Protein AF-A0A8T3RP70-F1 (afdb_monomer)

Radius of gyration: 22.74 Å; Cα contacts (8 Å, |Δi|>4): 412; chains: 1; bounding box: 41×78×75 Å

Structure (mmCIF, N/CA/C/O backbone):
data_AF-A0A8T3RP70-F1
#
_entry.id   AF-A0A8T3RP70-F1
#
loop_
_atom_site.group_PDB
_atom_site.id
_atom_site.type_symbol
_atom_site.label_atom_id
_atom_site.label_alt_id
_atom_site.label_comp_id
_atom_site.label_asym_id
_atom_site.label_entity_id
_atom_site.label_seq_id
_atom_site.pdbx_PDB_ins_code
_atom_site.Cartn_x
_atom_site.Cartn_y
_atom_site.Cartn_z
_atom_site.occupancy
_atom_site.B_iso_or_equiv
_atom_site.auth_seq_id
_atom_site.auth_comp_id
_atom_site.auth_asym_id
_atom_site.auth_atom_id
_atom_site.pdbx_PDB_model_num
ATOM 1 N N . MET A 1 1 ? 11.761 -59.074 53.480 1.00 42.06 1 MET A N 1
ATOM 2 C CA . MET A 1 1 ? 10.528 -58.972 52.669 1.00 42.06 1 MET A CA 1
ATOM 3 C C . MET A 1 1 ? 10.237 -57.484 52.472 1.00 42.06 1 MET A C 1
ATOM 5 O O . MET A 1 1 ? 9.726 -56.855 53.383 1.00 42.06 1 MET A O 1
ATOM 9 N N . ILE A 1 2 ? 10.702 -56.882 51.370 1.00 42.44 2 ILE A N 1
ATOM 10 C CA . ILE A 1 2 ? 10.583 -55.433 51.110 1.00 42.44 2 ILE A CA 1
ATOM 11 C C . ILE A 1 2 ? 9.620 -55.259 49.932 1.00 42.44 2 ILE A C 1
ATOM 13 O O . ILE A 1 2 ? 9.966 -55.574 48.797 1.00 42.44 2 ILE A O 1
ATOM 17 N N . GLN A 1 3 ? 8.402 -54.801 50.213 1.00 40.34 3 GLN A N 1
ATOM 18 C CA . GLN A 1 3 ? 7.429 -54.390 49.200 1.00 40.34 3 GLN A CA 1
ATOM 19 C C . GLN A 1 3 ? 7.807 -52.991 48.689 1.00 40.34 3 GLN A C 1
ATOM 21 O O . GLN A 1 3 ? 7.812 -52.027 49.452 1.00 40.34 3 GLN A O 1
ATOM 26 N N . ARG A 1 4 ? 8.144 -52.877 47.399 1.00 46.59 4 ARG A N 1
ATOM 27 C CA . ARG A 1 4 ? 8.293 -51.592 46.701 1.00 46.59 4 ARG A CA 1
ATOM 28 C C . ARG A 1 4 ? 6.916 -51.124 46.230 1.00 46.59 4 ARG A C 1
ATOM 30 O O . ARG A 1 4 ? 6.286 -51.803 45.426 1.00 46.59 4 ARG A O 1
ATOM 37 N N . GLN A 1 5 ? 6.475 -49.955 46.691 1.00 51.00 5 GLN A N 1
ATOM 38 C CA . GLN A 1 5 ? 5.333 -49.258 46.101 1.00 51.00 5 GLN A CA 1
ATOM 39 C C . GLN A 1 5 ? 5.709 -48.707 44.719 1.00 51.00 5 GLN A C 1
ATOM 41 O O . GLN A 1 5 ? 6.682 -47.968 44.579 1.00 51.00 5 GLN A O 1
ATOM 46 N N . ILE A 1 6 ? 4.922 -49.058 43.702 1.00 51.47 6 ILE A N 1
ATOM 47 C CA . ILE A 1 6 ? 4.996 -48.490 42.353 1.00 51.47 6 ILE A CA 1
ATOM 48 C C . ILE A 1 6 ? 3.953 -47.368 42.286 1.00 51.47 6 ILE A C 1
ATOM 50 O O . ILE A 1 6 ? 2.752 -47.630 42.276 1.00 51.47 6 ILE A O 1
ATOM 54 N N . GLY A 1 7 ? 4.408 -46.114 42.293 1.00 45.53 7 GLY A N 1
ATOM 55 C CA . GLY A 1 7 ? 3.553 -44.935 42.142 1.00 45.53 7 GLY A CA 1
ATOM 56 C C . GLY A 1 7 ? 3.077 -44.762 40.697 1.00 45.53 7 GLY A C 1
ATOM 57 O O . GLY A 1 7 ? 3.875 -44.765 39.762 1.00 45.53 7 GLY A O 1
ATOM 58 N N . SER A 1 8 ? 1.766 -44.599 40.514 1.00 57.50 8 SER A N 1
ATOM 59 C CA . SER A 1 8 ? 1.117 -44.374 39.221 1.00 57.50 8 SER A CA 1
ATOM 60 C C . SER A 1 8 ? 1.437 -42.979 38.659 1.00 57.50 8 SER A C 1
ATOM 62 O O . SER A 1 8 ? 0.900 -41.980 39.140 1.00 57.50 8 SER A O 1
ATOM 64 N N . SER A 1 9 ? 2.251 -42.902 37.604 1.00 54.91 9 SER A N 1
ATOM 65 C CA . SER A 1 9 ? 2.525 -41.663 36.852 1.00 54.91 9 SER A CA 1
ATOM 66 C C . SER A 1 9 ? 1.868 -41.688 35.465 1.00 54.91 9 SER A C 1
ATOM 68 O O . SER A 1 9 ? 2.523 -41.595 34.434 1.00 54.91 9 SER A O 1
ATOM 70 N N . THR A 1 10 ? 0.548 -41.869 35.419 1.00 51.66 10 THR A N 1
ATOM 71 C CA . THR A 1 10 ? -0.232 -41.840 34.162 1.00 51.66 10 THR A CA 1
ATOM 72 C C . THR A 1 10 ? -1.177 -40.643 34.060 1.00 51.66 10 THR A C 1
ATOM 74 O O . THR A 1 10 ? -1.691 -40.362 32.981 1.00 51.66 10 THR A O 1
ATOM 77 N N . ARG A 1 11 ? -1.372 -39.872 35.140 1.00 51.84 11 ARG A N 1
ATOM 78 C CA . ARG A 1 11 ? -2.279 -38.707 35.138 1.00 51.84 11 ARG A CA 1
ATOM 79 C C . ARG A 1 11 ? -1.648 -37.419 34.597 1.00 51.84 11 ARG A C 1
ATOM 81 O O . ARG A 1 11 ? -2.359 -36.593 34.037 1.00 51.84 11 ARG A O 1
A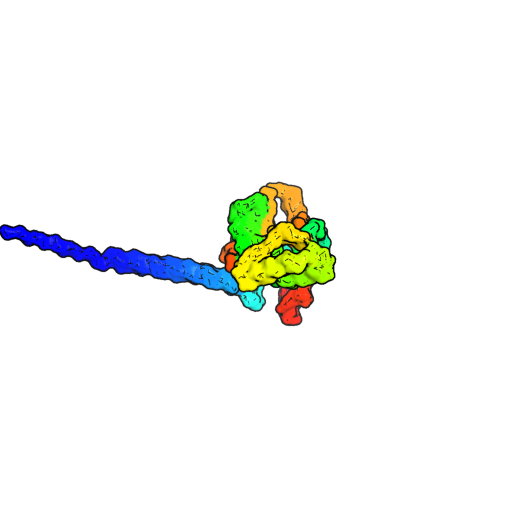TOM 88 N N . THR A 1 12 ? -0.329 -37.261 34.687 1.00 48.72 12 THR A N 1
ATOM 89 C CA . THR A 1 12 ? 0.356 -36.015 34.291 1.00 48.72 12 THR A CA 1
ATOM 90 C C . THR A 1 12 ? 0.543 -35.885 32.773 1.00 48.72 12 THR A C 1
ATOM 92 O O . THR A 1 12 ? 0.529 -34.779 32.243 1.00 48.72 12 THR A O 1
ATOM 95 N N . ILE A 1 13 ? 0.650 -37.006 32.048 1.00 50.50 13 ILE A N 1
ATOM 96 C CA . ILE A 1 13 ? 0.898 -37.011 30.593 1.00 50.50 13 ILE A CA 1
ATOM 97 C C . ILE A 1 13 ? -0.359 -36.596 29.801 1.00 50.50 13 ILE A C 1
ATOM 99 O O . ILE A 1 13 ? -0.252 -35.879 28.809 1.00 50.50 13 ILE A O 1
ATOM 103 N N . CYS A 1 14 ? -1.563 -36.961 30.263 1.00 53.47 14 CYS A N 1
ATOM 104 C CA . CYS A 1 14 ? -2.815 -36.572 29.596 1.00 53.47 14 CYS A CA 1
ATOM 105 C C . CYS A 1 14 ? -3.114 -35.066 29.700 1.00 53.47 14 CYS A C 1
ATOM 107 O O . CYS A 1 14 ? -3.625 -34.482 28.747 1.00 53.47 14 CYS A O 1
ATOM 109 N N . LEU A 1 15 ? -2.775 -34.414 30.818 1.00 52.56 15 LEU A N 1
ATOM 110 C CA . LEU A 1 15 ? -3.084 -32.994 31.022 1.00 52.56 15 LEU A CA 1
ATOM 111 C C . LEU A 1 15 ? -2.247 -32.081 30.105 1.00 52.56 15 LEU A C 1
ATOM 113 O O . LEU A 1 15 ? -2.771 -31.122 29.545 1.00 52.56 15 LEU A O 1
ATOM 117 N N . ALA A 1 16 ? -0.969 -32.415 29.890 1.00 57.34 16 ALA A N 1
ATOM 118 C CA . ALA A 1 16 ? -0.083 -31.662 28.999 1.00 57.34 16 ALA A CA 1
ATOM 119 C C . ALA A 1 16 ? -0.517 -31.738 27.521 1.00 57.34 16 ALA A C 1
ATOM 121 O O . ALA A 1 16 ? -0.445 -30.739 26.807 1.00 57.34 16 ALA A O 1
ATOM 122 N N . LEU A 1 17 ? -1.024 -32.893 27.069 1.00 55.19 17 LEU A N 1
ATOM 123 C CA . LEU A 1 17 ? -1.538 -33.072 25.704 1.00 55.19 17 LEU A CA 1
ATOM 124 C C . LEU A 1 17 ? -2.850 -32.306 25.466 1.00 55.19 17 LEU A C 1
ATOM 126 O O . LEU A 1 17 ? -3.035 -31.741 24.390 1.00 55.19 17 LEU A O 1
ATOM 130 N N . ILE A 1 18 ? -3.730 -32.229 26.470 1.00 59.56 18 ILE A N 1
ATOM 131 C CA . ILE A 1 18 ? -4.982 -31.459 26.391 1.00 59.56 18 ILE A CA 1
ATOM 132 C C . ILE A 1 18 ? -4.697 -29.950 26.346 1.00 59.56 18 ILE A C 1
ATOM 134 O O . ILE A 1 18 ? -5.292 -29.246 25.532 1.00 59.56 18 ILE A O 1
ATOM 138 N N . ILE A 1 19 ? -3.754 -29.451 27.156 1.00 59.72 19 ILE A N 1
ATOM 139 C CA . ILE A 1 19 ? -3.349 -28.033 27.135 1.00 59.72 19 ILE A CA 1
ATOM 140 C C . ILE A 1 19 ? -2.699 -27.672 25.793 1.00 59.72 19 ILE A C 1
ATOM 142 O O . ILE A 1 19 ? -3.025 -26.636 25.216 1.00 59.72 19 ILE A O 1
ATOM 146 N N . ALA A 1 20 ? -1.831 -28.536 25.257 1.00 59.66 20 ALA A N 1
ATOM 147 C CA . ALA A 1 20 ? -1.239 -28.327 23.939 1.00 59.66 20 ALA A CA 1
ATOM 148 C C . ALA A 1 20 ? -2.308 -28.308 22.832 1.00 59.66 20 ALA A C 1
ATOM 150 O O . ALA A 1 20 ? -2.290 -27.419 21.985 1.00 59.66 20 ALA A O 1
ATOM 151 N N . ALA A 1 21 ? -3.275 -29.229 22.857 1.00 59.19 21 ALA A N 1
ATOM 152 C CA . ALA A 1 21 ? -4.365 -29.264 21.882 1.00 59.19 21 ALA A CA 1
ATOM 153 C C . ALA A 1 21 ? -5.288 -28.032 21.967 1.00 59.19 21 ALA A C 1
ATOM 155 O O . ALA A 1 21 ? -5.661 -27.488 20.929 1.00 59.19 21 ALA A O 1
ATOM 156 N N . ALA A 1 22 ? -5.612 -27.552 23.173 1.00 59.25 22 ALA A N 1
ATOM 157 C CA . ALA A 1 22 ? -6.407 -26.337 23.370 1.00 59.25 22 ALA A CA 1
ATOM 158 C C . ALA A 1 22 ? -5.665 -25.076 22.889 1.00 59.25 22 ALA A C 1
ATOM 160 O O . ALA A 1 22 ? -6.230 -24.275 22.147 1.00 59.25 22 ALA A O 1
ATOM 161 N N . ALA A 1 23 ? -4.372 -24.944 23.208 1.00 59.03 23 ALA A N 1
ATOM 162 C CA . ALA A 1 23 ? -3.538 -23.849 22.707 1.00 59.03 23 ALA A CA 1
ATOM 163 C C . ALA A 1 23 ? -3.404 -23.877 21.172 1.00 59.03 23 ALA A C 1
ATOM 165 O O . ALA A 1 23 ? -3.414 -22.832 20.523 1.00 59.03 23 ALA A O 1
ATOM 166 N N . ILE A 1 24 ? -3.333 -25.070 20.571 1.00 58.72 24 ILE A N 1
ATOM 167 C CA . ILE A 1 24 ? -3.361 -25.233 19.113 1.00 58.72 24 ILE A CA 1
ATOM 168 C C . ILE A 1 24 ? -4.722 -24.788 18.555 1.00 58.72 24 ILE A C 1
ATOM 170 O O . ILE A 1 24 ? -4.745 -24.013 17.604 1.00 58.72 24 ILE A O 1
ATOM 174 N N . GLN A 1 25 ? -5.853 -25.187 19.145 1.00 52.22 25 GLN A N 1
ATOM 175 C CA . GLN A 1 25 ? -7.173 -24.735 18.681 1.00 52.22 25 GLN A CA 1
ATOM 176 C C . GLN A 1 25 ? -7.336 -23.208 18.741 1.00 52.22 25 GLN A C 1
ATOM 178 O O . GLN A 1 25 ? -7.857 -22.622 17.792 1.00 52.22 25 GLN A O 1
ATOM 183 N N . GLU A 1 26 ? -6.837 -22.547 19.788 1.00 55.44 26 GLU A N 1
ATOM 184 C CA . GLU A 1 26 ? -6.879 -21.083 19.891 1.00 55.44 26 GLU A CA 1
ATOM 185 C C . GLU A 1 26 ? -6.010 -20.391 18.833 1.00 55.44 26 GLU A C 1
ATOM 187 O O . GLU A 1 26 ? -6.467 -19.453 18.179 1.00 55.44 26 GLU A O 1
ATOM 192 N N . VAL A 1 27 ? -4.789 -20.877 18.585 1.00 58.56 27 VAL A N 1
ATOM 193 C CA . VAL A 1 27 ? -3.907 -20.327 17.537 1.00 58.56 27 VAL A CA 1
ATOM 194 C C . VAL A 1 27 ? -4.532 -20.478 16.147 1.00 58.56 27 VAL A C 1
ATOM 196 O O . VAL A 1 27 ? -4.455 -19.557 15.328 1.00 58.56 27 VAL A O 1
ATOM 199 N N . TRP A 1 28 ? -5.184 -21.611 15.874 1.00 56.06 28 TRP A N 1
ATOM 200 C CA . TRP A 1 28 ? -5.884 -21.836 14.609 1.00 56.06 28 TRP A CA 1
ATOM 201 C C . TRP A 1 28 ? -7.129 -20.961 14.488 1.00 56.06 28 TRP A C 1
ATOM 203 O O . TRP A 1 28 ? -7.352 -20.406 13.419 1.00 56.06 28 TRP A O 1
ATOM 213 N N . ALA A 1 29 ? -7.903 -20.775 15.559 1.00 54.66 29 ALA A N 1
ATOM 214 C CA . ALA A 1 29 ? -9.076 -19.901 15.561 1.00 54.66 29 ALA A CA 1
ATOM 215 C C . ALA A 1 29 ? -8.705 -18.417 15.381 1.00 54.66 29 ALA A C 1
ATOM 217 O O . ALA A 1 29 ? -9.355 -17.710 14.610 1.00 54.66 29 ALA A O 1
ATOM 218 N N . VAL A 1 30 ? -7.630 -17.952 16.027 1.00 58.56 30 VAL A N 1
ATOM 219 C CA . VAL A 1 30 ? -7.097 -16.589 15.854 1.00 58.56 30 VAL A CA 1
ATOM 220 C C . VAL A 1 30 ? -6.606 -16.379 14.419 1.00 58.56 30 VAL A C 1
ATOM 222 O O . VAL A 1 30 ? -6.968 -15.387 13.784 1.00 58.56 30 VAL A O 1
ATOM 225 N N . ASN A 1 31 ? -5.849 -17.334 13.866 1.00 54.41 31 ASN A N 1
ATOM 226 C CA . ASN A 1 31 ? -5.391 -17.253 12.479 1.00 54.41 31 ASN A CA 1
ATOM 227 C C . ASN A 1 31 ? -6.551 -17.362 11.477 1.00 54.41 31 ASN A C 1
ATOM 229 O O . ASN A 1 31 ? -6.585 -16.590 10.523 1.00 54.41 31 ASN A O 1
ATOM 233 N N . ALA A 1 32 ? -7.521 -18.254 11.703 1.00 53.97 32 ALA A N 1
ATOM 234 C CA . ALA A 1 32 ? -8.727 -18.398 10.885 1.00 53.97 32 ALA A CA 1
ATOM 235 C C . ALA A 1 32 ? -9.551 -17.102 10.867 1.00 53.97 32 ALA A C 1
ATOM 237 O O . ALA A 1 32 ? -9.943 -16.637 9.798 1.00 53.97 32 ALA A O 1
ATOM 238 N N . GLY A 1 33 ? -9.723 -16.457 12.026 1.00 56.75 33 GLY A N 1
ATOM 239 C CA . GLY A 1 33 ? -10.471 -15.206 12.156 1.00 56.75 33 GLY A CA 1
ATOM 240 C C . GLY A 1 33 ? -9.856 -14.015 11.411 1.00 56.75 33 GLY A C 1
ATOM 241 O O . GLY A 1 33 ? -10.577 -13.081 11.065 1.00 56.75 33 GLY A O 1
ATOM 242 N N . HIS A 1 34 ? -8.550 -14.032 11.114 1.00 58.66 34 HIS A N 1
ATOM 243 C CA . HIS A 1 34 ? -7.896 -12.998 10.296 1.00 58.66 34 HIS A CA 1
ATOM 244 C C . HIS A 1 34 ? -8.190 -13.141 8.790 1.00 58.66 34 HIS A C 1
ATOM 246 O O . HIS A 1 34 ? -8.070 -12.157 8.053 1.00 58.66 34 HIS A O 1
ATOM 252 N N . TYR A 1 35 ? -8.584 -14.331 8.316 1.00 62.31 35 TYR A N 1
ATOM 253 C CA . TYR A 1 35 ? -8.936 -14.553 6.906 1.00 62.31 35 TYR A CA 1
ATOM 254 C C . TYR A 1 35 ? -10.337 -14.042 6.540 1.00 62.31 35 TYR A C 1
ATOM 256 O O . TYR A 1 35 ? -10.608 -13.830 5.358 1.00 62.31 35 TYR A O 1
ATOM 264 N N . ASP A 1 36 ? -11.190 -13.768 7.529 1.00 85.19 36 ASP A N 1
ATOM 265 C CA . ASP A 1 36 ? -12.529 -13.203 7.313 1.00 85.19 36 ASP A CA 1
ATOM 266 C C . ASP A 1 36 ? -12.503 -11.711 6.954 1.00 85.19 36 ASP A C 1
ATOM 268 O O . ASP A 1 36 ? -13.495 -11.158 6.460 1.00 85.19 36 ASP A O 1
ATOM 272 N N . TYR A 1 37 ? -11.377 -11.046 7.227 1.00 93.94 37 TYR A N 1
ATOM 273 C CA . TYR A 1 37 ? -11.224 -9.616 7.033 1.00 93.94 37 TYR A CA 1
ATOM 274 C C . TYR A 1 37 ? -10.500 -9.276 5.731 1.00 93.94 37 TYR A C 1
ATOM 276 O O . TYR A 1 37 ? -9.478 -9.864 5.373 1.00 93.94 37 TYR A O 1
ATOM 284 N N . GLU A 1 38 ? -11.001 -8.255 5.041 1.00 95.69 38 GLU A N 1
ATOM 285 C CA . GLU A 1 38 ? -10.324 -7.627 3.908 1.00 95.69 38 GLU A CA 1
ATOM 286 C C . GLU A 1 38 ? -10.248 -6.113 4.096 1.00 95.69 38 GLU A C 1
ATOM 288 O O . GLU A 1 38 ? -11.079 -5.496 4.772 1.00 95.69 38 GLU A O 1
ATOM 293 N N . LEU A 1 39 ? -9.233 -5.512 3.484 1.00 97.44 39 LEU A N 1
ATOM 294 C CA . LEU A 1 39 ? -9.056 -4.070 3.454 1.00 97.44 39 LEU A CA 1
ATOM 295 C C . LEU A 1 39 ? -9.473 -3.535 2.095 1.00 97.44 39 LEU A C 1
ATOM 297 O O . LEU A 1 39 ? -9.093 -4.084 1.059 1.00 97.44 39 LEU A O 1
ATOM 301 N N . GLU A 1 40 ? -10.209 -2.433 2.097 1.00 97.56 40 GLU A N 1
ATOM 302 C CA . GLU A 1 40 ? -10.561 -1.711 0.881 1.00 97.56 40 GLU A CA 1
ATOM 303 C C . GLU A 1 40 ? -10.169 -0.245 1.023 1.00 97.56 40 GLU A C 1
ATOM 305 O O . GLU A 1 40 ? -10.692 0.478 1.867 1.00 97.56 40 GLU A O 1
ATOM 310 N N . ILE A 1 41 ? -9.213 0.181 0.210 1.00 97.94 41 ILE A N 1
ATOM 311 C CA . ILE A 1 41 ? -8.672 1.534 0.192 1.00 97.94 41 ILE A CA 1
ATOM 312 C C . ILE A 1 41 ? -9.277 2.265 -0.996 1.00 97.94 41 ILE A C 1
ATOM 314 O O . ILE A 1 41 ? -9.225 1.767 -2.121 1.00 97.94 41 ILE A O 1
ATOM 318 N N . ILE A 1 42 ? -9.817 3.455 -0.746 1.00 97.19 42 ILE A N 1
ATOM 319 C CA . ILE A 1 42 ? -10.365 4.327 -1.783 1.00 97.19 42 ILE A CA 1
ATOM 320 C C . ILE A 1 42 ? -9.579 5.631 -1.744 1.00 97.19 42 ILE A C 1
ATOM 322 O O . ILE A 1 42 ? -9.700 6.421 -0.802 1.00 97.19 42 ILE A O 1
ATOM 326 N N . LYS A 1 43 ? -8.724 5.821 -2.751 1.00 96.81 43 LYS A N 1
ATOM 327 C CA . LYS A 1 43 ? -7.726 6.895 -2.771 1.00 96.81 43 LYS A CA 1
ATOM 328 C C . LYS A 1 43 ? -8.354 8.287 -2.814 1.00 96.81 43 LYS A C 1
ATOM 330 O O . LYS A 1 43 ? -7.951 9.129 -2.012 1.00 96.81 43 LYS A O 1
ATOM 335 N N . SER A 1 44 ? -9.352 8.502 -3.676 1.00 95.56 44 SER A N 1
ATOM 336 C CA . SER A 1 44 ? -10.037 9.797 -3.835 1.00 95.56 44 SER A CA 1
ATOM 337 C C . SER A 1 44 ? -10.671 10.289 -2.536 1.00 95.56 44 SER A C 1
ATOM 339 O O . SER A 1 44 ? -10.613 11.474 -2.229 1.00 95.56 44 SER A O 1
ATOM 341 N N . GLU A 1 45 ? -11.211 9.362 -1.746 1.00 94.81 45 GLU A N 1
ATOM 342 C CA . GLU A 1 45 ? -11.890 9.661 -0.485 1.00 94.81 45 GLU A CA 1
ATOM 343 C C . GLU A 1 45 ? -10.935 9.702 0.713 1.00 94.81 45 GLU A C 1
ATOM 345 O O . GLU A 1 45 ? -11.349 10.051 1.815 1.00 94.81 45 GLU A O 1
ATOM 350 N N . ARG A 1 46 ? -9.657 9.333 0.534 1.00 96.56 46 ARG A N 1
ATOM 351 C CA . ARG A 1 46 ? -8.678 9.229 1.629 1.00 96.56 46 ARG A CA 1
ATOM 352 C C . ARG A 1 46 ? -9.152 8.323 2.768 1.00 96.56 46 ARG A C 1
ATOM 354 O O . ARG A 1 46 ? -8.922 8.614 3.945 1.00 96.56 46 ARG A O 1
ATOM 361 N N . ILE A 1 47 ? -9.774 7.194 2.421 1.00 96.94 47 ILE A N 1
ATOM 362 C CA . ILE A 1 47 ? -10.264 6.211 3.396 1.00 96.94 47 ILE A CA 1
ATOM 363 C C . ILE A 1 47 ? -9.712 4.806 3.169 1.00 96.94 47 ILE A C 1
ATOM 365 O O . ILE A 1 47 ? -9.487 4.360 2.042 1.00 96.94 47 ILE A O 1
ATOM 369 N N . LEU A 1 48 ? -9.556 4.092 4.280 1.00 98.19 48 LEU A N 1
ATOM 370 C CA . LEU A 1 48 ? -9.334 2.657 4.358 1.00 98.19 48 LEU A CA 1
ATOM 371 C C . LEU A 1 48 ? -10.495 2.037 5.141 1.00 98.19 48 LEU A C 1
ATOM 373 O O . LEU A 1 48 ? -10.771 2.412 6.280 1.00 98.19 48 LEU A O 1
ATOM 377 N N . LEU A 1 49 ? -11.171 1.075 4.528 1.00 97.44 49 LEU A N 1
ATOM 378 C CA . LEU A 1 49 ? -12.261 0.312 5.117 1.00 97.44 49 LEU A CA 1
ATOM 379 C C . LEU A 1 49 ? -11.729 -1.040 5.588 1.00 97.44 49 LEU A C 1
ATOM 381 O O . LEU A 1 49 ? -11.125 -1.772 4.804 1.00 97.44 49 LEU A O 1
ATOM 385 N N . LEU A 1 50 ? -11.997 -1.388 6.844 1.00 96.62 50 LEU A N 1
ATOM 386 C CA . LEU A 1 50 ? -11.881 -2.758 7.335 1.00 96.62 50 LEU A CA 1
ATOM 387 C C . LEU A 1 50 ? -13.237 -3.435 7.158 1.00 96.62 50 LEU A C 1
ATOM 389 O O . LEU A 1 50 ? -14.239 -2.972 7.713 1.00 96.62 50 LEU A O 1
ATOM 393 N N . LYS A 1 51 ? -13.270 -4.523 6.394 1.00 94.19 51 LYS A N 1
ATOM 394 C CA . LYS A 1 51 ? -14.503 -5.232 6.051 1.00 94.19 51 LYS A CA 1
ATOM 395 C C . LYS A 1 51 ? -14.456 -6.676 6.505 1.00 94.19 51 LYS A C 1
ATOM 397 O O . LYS A 1 51 ? -13.395 -7.287 6.475 1.00 94.19 51 LYS A O 1
ATOM 402 N N . ARG A 1 52 ? -15.628 -7.219 6.829 1.00 91.38 52 ARG A N 1
ATOM 403 C CA . ARG A 1 52 ? -15.880 -8.653 6.986 1.00 91.38 52 ARG A CA 1
ATOM 404 C C . ARG A 1 52 ? -16.990 -9.038 6.009 1.00 91.38 52 ARG A C 1
ATOM 406 O O . ARG A 1 52 ? -18.159 -8.710 6.226 1.00 91.38 52 ARG A O 1
ATOM 413 N N . GLY A 1 53 ? -16.620 -9.638 4.879 1.00 87.50 53 GLY A N 1
ATOM 414 C CA . GLY A 1 53 ? -17.533 -9.815 3.745 1.00 87.50 53 GLY A CA 1
ATOM 415 C C . GLY A 1 53 ? -18.137 -8.480 3.276 1.00 87.50 53 GLY A C 1
ATOM 416 O O . GLY A 1 53 ? -17.417 -7.542 2.929 1.00 87.50 53 GLY A O 1
ATOM 417 N N . ALA A 1 54 ? -19.470 -8.375 3.280 1.00 85.12 54 ALA A N 1
ATOM 418 C CA . ALA A 1 54 ? -20.182 -7.148 2.902 1.00 85.12 54 ALA A CA 1
ATOM 419 C C . ALA A 1 54 ? -20.242 -6.086 4.019 1.00 85.12 54 ALA A C 1
ATOM 421 O O . ALA A 1 54 ? -20.543 -4.923 3.741 1.00 85.12 54 ALA A O 1
ATOM 422 N N . LYS A 1 55 ? -19.963 -6.457 5.275 1.00 88.56 55 LYS A N 1
ATOM 423 C CA . LYS A 1 55 ? -20.063 -5.551 6.423 1.00 88.56 55 LYS A CA 1
ATOM 424 C C . LYS A 1 55 ? -18.813 -4.680 6.535 1.00 88.56 55 LYS A C 1
ATOM 426 O O . LYS A 1 55 ? -17.692 -5.183 6.470 1.00 88.56 55 LYS A O 1
ATOM 431 N N . ILE A 1 56 ? -19.009 -3.380 6.749 1.00 93.50 56 ILE A N 1
ATOM 432 C CA . ILE A 1 56 ? -17.939 -2.441 7.108 1.00 93.50 56 ILE A CA 1
ATOM 433 C C . ILE A 1 56 ? -17.841 -2.413 8.630 1.00 93.50 56 ILE A C 1
ATOM 435 O O . ILE A 1 56 ? -18.799 -2.050 9.306 1.00 93.50 56 ILE A O 1
ATOM 439 N N . GLU A 1 57 ? -16.690 -2.809 9.157 1.00 93.94 57 GLU A N 1
ATOM 440 C CA . GLU A 1 57 ? -16.449 -2.898 10.600 1.00 93.94 57 GLU A CA 1
ATOM 441 C C . GLU A 1 57 ? -15.807 -1.620 11.132 1.00 93.94 57 GLU A C 1
ATOM 443 O O . GLU A 1 57 ? -16.144 -1.154 12.221 1.00 93.94 57 GLU A O 1
ATOM 448 N N . LYS A 1 58 ? -14.878 -1.036 10.363 1.00 95.25 58 LYS A N 1
ATOM 449 C CA . LYS A 1 58 ? -14.216 0.229 10.702 1.00 95.25 58 LYS A CA 1
ATOM 450 C C . LYS A 1 58 ? -13.891 1.035 9.452 1.00 95.25 58 LYS A C 1
ATOM 452 O O . LYS A 1 58 ? -13.635 0.473 8.386 1.00 95.25 58 LYS A O 1
ATOM 457 N N . VAL A 1 59 ? -13.856 2.351 9.625 1.00 96.38 59 VAL A N 1
ATOM 458 C CA . VAL A 1 59 ? -13.398 3.315 8.624 1.00 96.38 59 VAL A CA 1
ATOM 459 C C . VAL A 1 59 ? -12.237 4.089 9.219 1.00 96.38 59 VAL A C 1
ATOM 461 O O . VAL A 1 59 ? -12.333 4.603 10.332 1.00 96.38 59 VAL A O 1
ATOM 464 N N . PHE A 1 60 ? -11.139 4.156 8.480 1.00 96.75 60 PHE A N 1
ATOM 465 C CA . PHE A 1 60 ? -9.952 4.903 8.859 1.00 96.75 60 PHE A CA 1
ATOM 466 C C . PHE A 1 60 ? -9.676 5.960 7.810 1.00 96.75 60 PHE A C 1
ATOM 468 O O . PHE A 1 60 ? -9.662 5.671 6.613 1.00 96.75 60 PHE A O 1
ATOM 475 N N . ARG A 1 61 ? -9.409 7.179 8.265 1.00 96.62 61 ARG A N 1
ATOM 476 C CA . ARG A 1 61 ? -8.836 8.207 7.407 1.00 96.62 61 ARG A CA 1
ATOM 477 C C . ARG A 1 61 ? -7.381 7.856 7.117 1.00 96.62 61 ARG A C 1
ATOM 479 O O . ARG A 1 61 ? -6.687 7.367 8.003 1.00 96.62 61 ARG A O 1
ATOM 486 N N . MET A 1 62 ? -6.931 8.085 5.891 1.00 97.56 62 MET A N 1
ATOM 487 C CA . MET A 1 62 ? -5.586 7.718 5.462 1.00 97.56 62 MET A CA 1
ATOM 488 C C . MET A 1 62 ? -4.934 8.804 4.604 1.00 97.56 62 MET A C 1
ATOM 490 O O . MET A 1 62 ? -5.592 9.705 4.077 1.00 97.56 62 MET A O 1
ATOM 494 N N . ALA A 1 63 ? -3.615 8.715 4.474 1.00 98.12 63 ALA A N 1
ATOM 495 C CA . ALA A 1 63 ? -2.851 9.457 3.481 1.00 98.12 63 ALA A CA 1
ATOM 496 C C . ALA A 1 63 ? -2.214 8.471 2.497 1.00 98.12 63 ALA A C 1
ATOM 498 O O . ALA A 1 63 ? -1.603 7.484 2.911 1.00 98.12 63 ALA A O 1
ATOM 499 N N . SER A 1 64 ? -2.342 8.739 1.201 1.00 98.19 64 SER A N 1
ATOM 500 C CA . SER A 1 64 ? -1.723 7.937 0.143 1.00 98.19 64 SER A CA 1
ATOM 501 C C . SER A 1 64 ? -0.438 8.587 -0.379 1.00 98.19 64 SER A C 1
ATOM 503 O O . SER A 1 64 ? 0.042 9.594 0.154 1.00 98.19 64 SER A O 1
ATOM 505 N N . GLY A 1 65 ? 0.109 8.010 -1.448 1.00 98.00 65 GLY A N 1
ATOM 506 C CA . GLY A 1 65 ? 1.211 8.579 -2.207 1.00 98.00 65 GLY A CA 1
ATOM 507 C C . GLY A 1 65 ? 0.910 9.989 -2.712 1.00 98.00 65 GLY A C 1
ATOM 508 O O . GLY A 1 65 ? -0.212 10.269 -3.142 1.00 98.00 65 GLY A O 1
ATOM 509 N N . ARG A 1 66 ? 1.916 10.869 -2.667 1.00 97.75 66 ARG A N 1
ATOM 510 C CA . ARG A 1 66 ? 1.800 12.267 -3.121 1.00 97.75 66 ARG A CA 1
ATOM 511 C C . ARG A 1 66 ? 1.770 12.443 -4.642 1.00 97.75 66 ARG A C 1
ATOM 513 O O . ARG A 1 66 ? 1.540 13.548 -5.112 1.00 97.75 66 ARG A O 1
ATOM 520 N N . GLY A 1 67 ? 2.004 11.378 -5.411 1.00 96.88 67 GLY A N 1
ATOM 521 C CA . GLY A 1 67 ? 2.037 11.385 -6.882 1.00 96.88 67 GLY A CA 1
ATOM 522 C C . GLY A 1 67 ? 0.681 11.606 -7.568 1.00 96.88 67 GLY A C 1
ATOM 523 O O . GLY A 1 67 ? 0.570 11.438 -8.783 1.00 96.88 67 GLY A O 1
ATOM 524 N N . GLY A 1 68 ? -0.350 11.955 -6.794 1.00 94.56 68 GLY A N 1
ATOM 525 C CA . GLY A 1 68 ? -1.696 12.243 -7.271 1.00 94.56 68 GLY A CA 1
ATOM 526 C C . GLY A 1 68 ? -2.527 11.002 -7.621 1.00 94.56 68 GLY A C 1
ATOM 527 O O . GLY A 1 68 ? -2.155 9.871 -7.282 1.00 94.56 68 GLY A O 1
ATOM 528 N N . PRO A 1 69 ? -3.683 11.219 -8.274 1.00 94.81 69 PRO A N 1
ATOM 529 C CA . PRO A 1 69 ? -4.555 10.154 -8.755 1.00 94.81 69 PRO A CA 1
ATOM 530 C C . PRO A 1 69 ? -3.879 9.234 -9.779 1.00 94.81 69 PRO A C 1
ATOM 532 O O . PRO A 1 69 ? -2.955 9.633 -10.492 1.00 94.81 69 PRO A O 1
ATOM 535 N N . GLY A 1 70 ? -4.401 8.015 -9.901 1.00 93.50 70 GLY A N 1
ATOM 536 C CA . GLY A 1 70 ? -3.991 7.047 -10.916 1.00 93.50 70 GLY A CA 1
ATOM 537 C C . GLY A 1 70 ? -3.038 5.973 -10.401 1.00 93.50 70 GLY A C 1
ATOM 538 O O . GLY A 1 70 ? -2.548 6.019 -9.271 1.00 93.50 70 GLY A O 1
ATOM 539 N N . ASP A 1 71 ? -2.811 4.965 -11.237 1.00 95.38 71 ASP A N 1
ATOM 540 C CA . ASP A 1 71 ? -2.015 3.798 -10.872 1.00 95.38 71 ASP A CA 1
ATOM 541 C C . ASP A 1 71 ? -0.522 4.127 -10.752 1.00 95.38 71 ASP A C 1
ATOM 543 O O . ASP A 1 71 ? -0.017 5.084 -11.356 1.00 95.38 71 ASP A O 1
ATOM 547 N N . LYS A 1 72 ? 0.173 3.314 -9.959 1.00 97.12 72 LYS A N 1
ATOM 548 C CA . LYS A 1 72 ? 1.625 3.318 -9.869 1.00 97.12 72 LYS A CA 1
ATOM 549 C C . LYS A 1 72 ? 2.199 2.614 -11.098 1.00 97.12 72 LYS A C 1
ATOM 551 O O . LYS A 1 72 ? 1.775 1.516 -11.442 1.00 97.12 72 LYS A O 1
ATOM 556 N N . HIS A 1 73 ? 3.187 3.231 -11.731 1.00 94.12 73 HIS A N 1
ATOM 557 C CA . HIS A 1 73 ? 3.839 2.716 -12.931 1.00 94.12 73 HIS A CA 1
ATOM 558 C C . HIS A 1 73 ? 5.328 2.445 -12.711 1.00 94.12 73 HIS A C 1
ATOM 560 O O . HIS A 1 73 ? 5.841 1.466 -13.243 1.00 94.12 73 HIS A O 1
ATOM 566 N N . TYR A 1 74 ? 6.025 3.257 -11.909 1.00 96.44 74 TYR A N 1
ATOM 567 C CA . TYR A 1 74 ? 7.465 3.088 -11.694 1.00 96.44 74 TYR A CA 1
ATOM 568 C C . TYR A 1 74 ? 7.947 3.615 -10.338 1.00 96.44 74 TYR A C 1
ATOM 570 O O . TYR A 1 74 ? 7.268 4.331 -9.596 1.00 96.44 74 TYR A O 1
ATOM 578 N N . ARG A 1 75 ? 9.162 3.230 -9.953 1.00 96.81 75 ARG A N 1
ATOM 579 C CA . ARG A 1 75 ? 9.848 3.737 -8.764 1.00 96.81 75 ARG A CA 1
ATOM 580 C C . ARG A 1 75 ? 10.025 5.253 -8.877 1.00 96.81 75 ARG A C 1
ATOM 582 O O . ARG A 1 75 ? 10.633 5.729 -9.819 1.00 96.81 75 ARG A O 1
ATOM 589 N N . GLY A 1 76 ? 9.558 5.993 -7.873 1.00 96.69 76 GLY A N 1
ATOM 590 C CA . GLY A 1 76 ? 9.711 7.451 -7.831 1.00 96.69 76 GLY A CA 1
ATOM 591 C C . GLY A 1 76 ? 8.558 8.248 -8.443 1.00 96.69 76 GLY A C 1
ATOM 592 O O . GLY A 1 76 ? 8.567 9.461 -8.329 1.00 96.69 76 GLY A O 1
ATOM 593 N N . ASP A 1 77 ? 7.522 7.614 -9.001 1.00 97.38 77 ASP A N 1
ATOM 594 C CA . ASP A 1 77 ? 6.289 8.334 -9.379 1.00 97.38 77 ASP A CA 1
ATOM 595 C C . ASP A 1 77 ? 5.444 8.787 -8.171 1.00 97.38 77 ASP A C 1
ATOM 597 O O . ASP A 1 77 ? 4.456 9.501 -8.318 1.00 97.38 77 ASP A O 1
ATOM 601 N N . HIS A 1 78 ? 5.822 8.347 -6.968 1.00 98.00 78 HIS A N 1
ATOM 602 C CA . HIS A 1 78 ? 5.171 8.632 -5.692 1.00 98.00 78 HIS A CA 1
ATOM 603 C C . HIS A 1 78 ? 3.683 8.259 -5.626 1.00 98.00 78 HIS A C 1
ATOM 605 O O . HIS A 1 78 ? 2.966 8.748 -4.749 1.00 98.00 78 HIS A O 1
ATOM 611 N N . ARG A 1 79 ? 3.196 7.401 -6.528 1.00 98.31 79 ARG A N 1
ATOM 612 C CA . ARG A 1 79 ? 1.800 6.954 -6.554 1.00 98.31 79 ARG A CA 1
ATOM 613 C C . ARG A 1 79 ? 1.599 5.703 -5.716 1.00 98.31 79 ARG A C 1
ATOM 615 O O . ARG A 1 79 ? 2.474 4.847 -5.610 1.00 98.31 79 ARG A O 1
ATOM 622 N N . THR A 1 80 ? 0.410 5.593 -5.133 1.00 98.56 80 THR A N 1
ATOM 623 C CA . THR A 1 80 ? -0.072 4.351 -4.519 1.00 98.56 80 THR A CA 1
ATOM 624 C C . THR A 1 80 ? -0.732 3.487 -5.595 1.00 98.56 80 THR A C 1
ATOM 626 O O . THR A 1 80 ? -1.624 4.001 -6.282 1.00 98.56 80 THR A O 1
ATOM 629 N N . PRO A 1 81 ? -0.320 2.214 -5.757 1.00 98.44 81 PRO A N 1
ATOM 630 C CA . PRO A 1 81 ? -0.845 1.344 -6.806 1.00 98.44 81 PRO A CA 1
ATOM 631 C C . PRO A 1 81 ? -2.342 1.070 -6.653 1.00 98.44 81 PRO A C 1
ATOM 633 O O . PRO A 1 81 ? -2.872 1.093 -5.543 1.00 98.44 81 PRO A O 1
ATOM 636 N N . VAL A 1 82 ? -3.011 0.762 -7.761 1.00 98.00 82 VAL A N 1
ATOM 637 C CA . VAL A 1 82 ? -4.431 0.398 -7.835 1.00 98.00 82 VAL A CA 1
ATOM 638 C C . VAL A 1 82 ? -4.542 -1.058 -8.270 1.00 98.00 82 VAL A C 1
ATOM 640 O O . VAL A 1 82 ? -4.152 -1.441 -9.371 1.00 98.00 82 VAL A O 1
ATOM 643 N N . GLY A 1 83 ? -5.135 -1.901 -7.434 1.00 96.81 83 GLY A N 1
ATOM 644 C CA . GLY A 1 83 ? -5.194 -3.330 -7.708 1.00 96.81 83 GLY A CA 1
ATOM 645 C C . GLY A 1 83 ? -5.595 -4.154 -6.498 1.00 96.81 83 GLY A C 1
ATOM 646 O O . GLY A 1 83 ? -6.110 -3.646 -5.505 1.00 96.81 83 GLY A O 1
ATOM 647 N N . THR A 1 84 ? -5.386 -5.463 -6.598 1.00 97.25 84 THR A N 1
ATOM 648 C CA . THR A 1 84 ? -5.581 -6.391 -5.481 1.00 97.25 84 THR A CA 1
ATOM 649 C C . THR A 1 84 ? -4.228 -6.921 -5.036 1.00 97.25 84 THR A C 1
ATOM 651 O O . THR A 1 84 ? -3.446 -7.417 -5.847 1.00 97.25 84 THR A O 1
ATOM 654 N N . TYR A 1 85 ? -3.981 -6.814 -3.739 1.00 98.06 85 TYR A N 1
ATOM 655 C CA . TYR A 1 85 ? -2.744 -7.181 -3.072 1.00 98.06 85 TYR A CA 1
ATOM 656 C C . TYR A 1 85 ? -3.044 -8.002 -1.819 1.00 98.06 85 TYR A C 1
ATOM 658 O O . TYR A 1 85 ? -4.202 -8.210 -1.441 1.00 98.06 85 TYR A O 1
ATOM 666 N N . ARG A 1 86 ? -1.986 -8.467 -1.162 1.00 97.56 86 ARG A N 1
ATOM 667 C CA . ARG A 1 86 ? -2.034 -9.156 0.127 1.00 97.56 86 ARG A CA 1
ATOM 668 C C . ARG A 1 86 ? -0.907 -8.685 1.024 1.00 97.56 86 ARG A C 1
ATOM 670 O O . ARG A 1 86 ? 0.169 -8.344 0.533 1.00 97.56 86 ARG A O 1
ATOM 677 N N . VAL A 1 87 ? -1.144 -8.721 2.329 1.00 97.75 87 VAL A N 1
ATOM 678 C CA . VAL A 1 87 ? -0.092 -8.506 3.326 1.00 97.75 87 VAL A CA 1
ATOM 679 C C . VAL A 1 87 ? 0.865 -9.700 3.314 1.00 97.75 87 VAL A C 1
ATOM 681 O O . VAL A 1 87 ? 0.443 -10.831 3.534 1.00 97.75 87 VAL A O 1
ATOM 684 N N . VAL A 1 88 ? 2.152 -9.460 3.068 1.00 97.00 88 VAL A N 1
ATOM 685 C CA . VAL A 1 88 ? 3.197 -10.507 2.989 1.00 97.00 88 VAL A CA 1
ATOM 686 C C . VAL A 1 88 ? 4.271 -10.383 4.058 1.00 97.00 88 VAL A C 1
ATOM 688 O O . VAL A 1 88 ? 5.067 -11.297 4.253 1.00 97.00 88 VAL A O 1
ATOM 691 N N . LYS A 1 89 ? 4.326 -9.252 4.764 1.00 96.88 89 LYS A N 1
ATOM 692 C CA . LYS A 1 89 ? 5.249 -9.065 5.884 1.00 96.88 89 LYS A CA 1
ATOM 693 C C . LYS A 1 89 ? 4.664 -8.093 6.888 1.00 96.88 89 LYS A C 1
ATOM 695 O O . LYS A 1 89 ? 4.118 -7.064 6.502 1.00 96.88 89 LYS A O 1
ATOM 700 N N . ILE A 1 90 ? 4.835 -8.390 8.169 1.00 97.31 90 ILE A N 1
ATOM 701 C CA . ILE A 1 90 ? 4.424 -7.520 9.270 1.00 97.31 90 ILE A CA 1
ATOM 702 C C . ILE A 1 90 ? 5.678 -7.147 10.051 1.00 97.31 90 ILE A C 1
ATOM 704 O O . ILE A 1 90 ? 6.410 -8.018 10.517 1.00 97.31 90 ILE A O 1
ATOM 708 N N . LYS A 1 91 ? 5.941 -5.848 10.179 1.00 97.62 91 LYS A N 1
ATOM 709 C CA . LYS A 1 91 ? 7.033 -5.300 10.987 1.00 97.62 91 LYS A CA 1
ATOM 710 C C . LYS A 1 91 ? 6.420 -4.481 12.122 1.00 97.62 91 LYS A C 1
ATOM 712 O O . LYS A 1 91 ? 6.057 -3.329 11.884 1.00 97.62 91 LYS A O 1
ATOM 717 N N . PRO A 1 92 ? 6.259 -5.067 13.321 1.00 94.88 92 PRO A N 1
ATOM 718 C CA . PRO A 1 92 ? 5.571 -4.412 14.429 1.00 94.88 92 PRO A CA 1
ATOM 719 C C . PRO A 1 92 ? 6.311 -3.204 14.992 1.00 94.88 92 PRO A C 1
ATOM 721 O O . PRO A 1 92 ? 5.666 -2.265 15.430 1.00 94.88 92 PRO A O 1
ATOM 724 N N . ASN A 1 93 ? 7.644 -3.247 14.951 1.00 93.62 93 ASN A N 1
ATOM 725 C CA . ASN A 1 93 ? 8.531 -2.227 15.488 1.00 93.62 93 ASN A CA 1
ATOM 726 C C . ASN A 1 93 ? 9.377 -1.688 14.337 1.00 93.62 93 ASN A C 1
ATOM 728 O O . ASN A 1 93 ? 10.392 -2.271 13.953 1.00 93.62 93 ASN A O 1
ATOM 732 N N . SER A 1 94 ? 8.913 -0.611 13.723 1.00 94.88 94 SER A N 1
ATOM 733 C CA . SER A 1 94 ? 9.586 0.053 12.612 1.00 94.88 94 SER A CA 1
ATOM 734 C C . SER A 1 94 ? 9.687 1.551 12.876 1.00 94.88 94 SER A C 1
ATOM 736 O O . SER A 1 94 ? 8.988 2.095 13.728 1.00 94.88 94 SER A O 1
ATOM 738 N N . ARG A 1 95 ? 10.482 2.265 12.071 1.00 95.31 95 ARG A N 1
ATOM 739 C CA . ARG A 1 95 ? 10.514 3.739 12.111 1.00 95.31 95 ARG A CA 1
ATOM 740 C C . ARG A 1 95 ? 9.149 4.400 11.844 1.00 95.31 95 ARG A C 1
ATOM 742 O O . ARG A 1 95 ? 8.992 5.590 12.090 1.00 95.31 95 ARG A O 1
ATOM 749 N N . PHE A 1 96 ? 8.187 3.636 11.320 1.00 95.50 96 PHE A N 1
ATOM 750 C CA . PHE A 1 96 ? 6.819 4.054 11.016 1.00 95.50 96 PHE A CA 1
ATOM 751 C C . PHE A 1 96 ? 5.801 3.504 12.024 1.00 95.50 96 PHE A C 1
ATOM 753 O O . PHE A 1 96 ? 4.636 3.331 11.675 1.00 95.50 96 PHE A O 1
ATOM 760 N N . HIS A 1 97 ? 6.235 3.186 13.250 1.00 97.12 97 HIS A N 1
ATOM 761 C CA . HIS A 1 97 ? 5.451 2.431 14.232 1.00 97.12 97 HIS A CA 1
ATOM 762 C C . HIS A 1 97 ? 5.267 0.986 13.754 1.00 97.12 97 HIS A C 1
ATOM 764 O O . HIS A 1 97 ? 6.194 0.190 13.877 1.00 97.12 97 HIS A O 1
ATOM 770 N N . THR A 1 98 ? 4.189 0.675 13.036 1.00 97.62 98 THR A N 1
ATOM 771 C CA . THR A 1 98 ? 4.009 -0.601 12.321 1.00 97.62 98 THR A CA 1
ATOM 772 C C . THR A 1 98 ? 4.220 -0.417 10.817 1.00 97.62 98 THR A C 1
ATOM 774 O O . THR A 1 98 ? 3.794 0.589 10.259 1.00 97.62 98 THR A O 1
ATOM 777 N N . PHE A 1 99 ? 4.769 -1.428 10.133 1.00 98.50 99 PHE A N 1
ATOM 778 C CA . PHE A 1 99 ? 4.722 -1.536 8.670 1.00 98.50 99 PHE A CA 1
ATOM 779 C C . PHE A 1 99 ? 4.160 -2.893 8.206 1.00 98.50 99 PHE A C 1
ATOM 781 O O . PHE A 1 99 ? 4.736 -3.945 8.494 1.00 98.50 99 PHE A O 1
ATOM 788 N N . LEU A 1 100 ? 3.050 -2.864 7.465 1.00 98.38 100 LEU A N 1
ATOM 789 C CA . LEU A 1 100 ? 2.404 -4.010 6.816 1.00 98.38 100 LEU A CA 1
ATOM 790 C C . LEU A 1 100 ? 2.752 -3.991 5.322 1.00 98.38 100 LEU A C 1
ATOM 792 O O . LEU A 1 100 ? 2.194 -3.202 4.563 1.00 98.38 100 LEU A O 1
ATOM 796 N N . GLN A 1 101 ? 3.693 -4.826 4.890 1.00 98.50 101 GLN A N 1
ATOM 797 C CA . GLN A 1 101 ? 4.147 -4.871 3.499 1.00 98.50 101 GLN A CA 1
ATOM 798 C C . GLN A 1 101 ? 3.134 -5.594 2.612 1.00 98.50 101 GLN A C 1
ATOM 800 O O . GLN A 1 101 ? 2.682 -6.684 2.966 1.00 98.50 101 GLN A O 1
ATOM 805 N N . LEU A 1 102 ? 2.852 -5.033 1.437 1.00 98.50 102 LEU A N 1
ATOM 806 C CA . LEU A 1 102 ? 2.041 -5.659 0.395 1.00 98.50 102 LEU A CA 1
ATOM 807 C C . LEU A 1 102 ? 2.910 -6.423 -0.615 1.00 98.50 102 LEU A C 1
ATOM 809 O O . LEU A 1 102 ? 4.076 -6.087 -0.823 1.00 98.50 102 LEU A O 1
ATOM 813 N N . ASN A 1 103 ? 2.326 -7.409 -1.300 1.00 97.88 103 ASN A N 1
ATOM 814 C CA . ASN A 1 103 ? 2.940 -8.131 -2.428 1.00 97.88 103 ASN A CA 1
ATOM 815 C C . ASN A 1 103 ? 2.976 -7.316 -3.738 1.00 97.88 103 ASN A C 1
ATOM 817 O O . ASN A 1 103 ? 2.757 -7.866 -4.815 1.00 97.88 103 ASN A O 1
ATOM 821 N N . TYR A 1 104 ? 3.207 -6.008 -3.660 1.00 98.38 104 TYR A N 1
ATOM 822 C CA . TYR A 1 104 ? 3.474 -5.191 -4.841 1.00 98.38 104 TYR A CA 1
ATOM 823 C C . TYR A 1 104 ? 4.935 -5.392 -5.292 1.00 98.38 104 TYR A C 1
ATOM 825 O O . TYR A 1 104 ? 5.823 -5.381 -4.428 1.00 98.38 104 TYR A O 1
ATOM 833 N N . PRO A 1 105 ? 5.225 -5.493 -6.602 1.00 98.44 105 PRO A N 1
ATOM 834 C CA . PRO A 1 105 ? 4.276 -5.522 -7.725 1.00 98.44 105 PRO A CA 1
ATOM 835 C C . PRO A 1 105 ? 3.574 -6.884 -7.904 1.00 98.44 105 PRO A C 1
ATOM 837 O O . PRO A 1 105 ? 4.151 -7.934 -7.622 1.00 98.44 105 PRO A O 1
ATOM 840 N N . ASN A 1 106 ? 2.333 -6.877 -8.400 1.00 97.44 106 ASN A N 1
ATOM 841 C CA . ASN A 1 106 ? 1.594 -8.082 -8.802 1.00 97.44 106 ASN A CA 1
ATOM 842 C C . ASN A 1 106 ? 1.672 -8.331 -10.328 1.00 97.44 106 ASN A C 1
ATOM 844 O O . ASN A 1 106 ? 2.347 -7.606 -11.055 1.00 97.44 106 ASN A O 1
ATOM 848 N N . VAL A 1 107 ? 0.971 -9.358 -10.828 1.00 97.81 107 VAL A N 1
ATOM 849 C CA . VAL A 1 107 ? 0.975 -9.726 -12.261 1.00 97.81 107 VAL A CA 1
ATOM 850 C C . VAL A 1 107 ? 0.450 -8.601 -13.164 1.00 97.81 107 VAL A C 1
ATOM 852 O O . VAL A 1 107 ? 0.996 -8.379 -14.242 1.00 97.81 107 VAL A O 1
ATOM 855 N N . LYS A 1 108 ? -0.578 -7.860 -12.728 1.00 97.69 108 LYS A N 1
ATOM 856 C CA . LYS A 1 108 ? -1.106 -6.700 -13.465 1.00 97.69 108 LYS A CA 1
ATOM 857 C C . LYS A 1 108 ? -0.027 -5.619 -13.578 1.00 97.69 108 LYS A C 1
ATOM 859 O O . LYS A 1 108 ? 0.213 -5.115 -14.671 1.00 97.69 108 LYS A O 1
ATOM 864 N N . ASP A 1 109 ? 0.637 -5.303 -12.468 1.00 98.50 109 ASP A N 1
ATOM 865 C CA . ASP A 1 109 ? 1.705 -4.296 -12.426 1.00 98.50 109 ASP A CA 1
ATOM 866 C C . ASP A 1 109 ? 2.869 -4.695 -13.348 1.00 98.50 109 ASP A C 1
ATOM 868 O O . ASP A 1 109 ? 3.350 -3.882 -14.136 1.00 98.50 109 ASP A O 1
ATOM 872 N N . ALA A 1 110 ? 3.270 -5.972 -13.309 1.00 98.31 110 ALA A N 1
ATOM 873 C CA . ALA A 1 110 ? 4.301 -6.524 -14.183 1.00 98.31 110 ALA A CA 1
ATOM 874 C C . ALA A 1 110 ? 3.916 -6.426 -15.664 1.00 98.31 110 ALA A C 1
ATOM 876 O O . ALA A 1 110 ? 4.732 -5.999 -16.476 1.00 98.31 110 ALA A O 1
ATOM 877 N N . PHE A 1 111 ? 2.672 -6.758 -16.019 1.00 98.31 111 PHE A N 1
ATOM 878 C CA . PHE A 1 111 ? 2.188 -6.670 -17.398 1.00 98.31 111 PHE A CA 1
ATOM 879 C C . PHE A 1 111 ? 2.279 -5.243 -17.950 1.00 98.31 111 PHE A C 1
ATOM 881 O O . PHE A 1 111 ? 2.812 -5.036 -19.042 1.00 98.31 111 PHE A O 1
ATOM 888 N N . TYR A 1 112 ? 1.811 -4.246 -17.193 1.00 97.81 112 TYR A N 1
ATOM 889 C CA . TYR A 1 112 ? 1.941 -2.846 -17.606 1.00 97.81 112 TYR A CA 1
ATOM 890 C C . TYR A 1 112 ? 3.401 -2.385 -17.629 1.00 97.81 112 TYR A C 1
ATOM 892 O O . TYR A 1 112 ? 3.783 -1.632 -18.524 1.00 97.81 112 TYR A O 1
ATOM 900 N N . GLY A 1 113 ? 4.221 -2.876 -16.700 1.00 98.12 113 GLY A N 1
ATOM 901 C CA . GLY A 1 113 ? 5.663 -2.662 -16.688 1.00 98.12 113 GLY A CA 1
ATOM 902 C C . GLY A 1 113 ? 6.356 -3.144 -17.956 1.00 98.12 113 GLY A C 1
ATOM 903 O O . GLY A 1 113 ? 7.101 -2.385 -18.576 1.00 98.12 113 GLY A O 1
ATOM 904 N N . LEU A 1 114 ? 6.089 -4.387 -18.352 1.00 98.31 114 LEU A N 1
ATOM 905 C CA . LEU A 1 114 ? 6.672 -5.009 -19.536 1.00 98.31 114 LEU A CA 1
ATOM 906 C C . LEU A 1 114 ? 6.186 -4.311 -20.810 1.00 98.31 114 LEU A C 1
ATOM 908 O O . LEU A 1 114 ? 6.993 -3.894 -21.639 1.00 98.31 114 LEU A O 1
ATOM 912 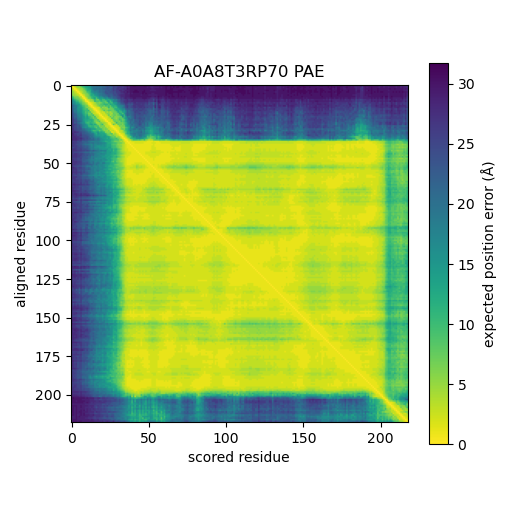N N . ARG A 1 115 ? 4.869 -4.090 -20.931 1.00 97.81 115 ARG A N 1
ATOM 913 C CA . ARG A 1 115 ? 4.277 -3.374 -22.073 1.00 97.81 115 ARG A CA 1
ATOM 914 C C . ARG A 1 115 ? 4.835 -1.955 -22.213 1.00 97.81 115 ARG A C 1
ATOM 916 O O . ARG A 1 115 ? 5.047 -1.489 -23.329 1.00 97.81 115 ARG A O 1
ATOM 923 N N . GLY A 1 116 ? 5.070 -1.280 -21.090 1.00 97.12 116 GLY A N 1
ATOM 924 C CA . GLY A 1 116 ? 5.684 0.046 -21.030 1.00 97.12 116 GLY A CA 1
ATOM 925 C C . GLY A 1 116 ? 7.207 0.049 -21.178 1.00 97.12 116 GLY A C 1
ATOM 926 O O . GLY A 1 116 ? 7.802 1.115 -21.059 1.00 97.12 116 GLY A O 1
ATOM 927 N N . ARG A 1 117 ? 7.843 -1.111 -21.413 1.00 97.19 117 ARG A N 1
ATOM 928 C CA . ARG A 1 117 ? 9.307 -1.285 -21.494 1.00 97.19 117 ARG A CA 1
ATOM 929 C C . ARG A 1 117 ? 10.064 -0.799 -20.249 1.00 97.19 117 ARG A C 1
ATOM 931 O O . ARG A 1 117 ? 11.229 -0.428 -20.336 1.00 97.19 117 ARG A O 1
ATOM 938 N N . MET A 1 118 ? 9.407 -0.792 -19.089 1.00 97.25 118 MET A N 1
ATOM 939 C CA . MET A 1 118 ? 10.012 -0.393 -17.813 1.00 97.25 118 MET A CA 1
ATOM 940 C C . MET A 1 118 ? 10.744 -1.554 -17.143 1.00 97.25 118 MET A C 1
ATOM 942 O O . MET A 1 118 ? 11.719 -1.334 -16.433 1.00 97.25 118 MET A O 1
ATOM 946 N N . ILE A 1 119 ? 10.279 -2.783 -17.361 1.00 98.31 119 ILE A N 1
ATOM 947 C CA . ILE A 1 119 ? 10.941 -4.002 -16.890 1.00 98.31 119 ILE A CA 1
ATOM 948 C C . ILE A 1 119 ? 11.224 -4.939 -18.060 1.00 98.31 119 ILE A C 1
ATOM 950 O O . ILE A 1 119 ? 10.554 -4.877 -19.091 1.00 98.31 119 ILE A O 1
ATOM 954 N N . SER A 1 120 ? 12.217 -5.806 -17.884 1.00 98.50 120 SER A N 1
ATOM 955 C CA . SER A 1 120 ? 12.533 -6.877 -18.826 1.00 98.50 120 SER A CA 1
ATOM 956 C C . SER A 1 120 ? 11.561 -8.054 -18.687 1.00 98.50 120 SER A C 1
ATOM 958 O O . SER A 1 120 ? 10.861 -8.181 -17.680 1.00 98.50 120 SER A O 1
ATOM 960 N N . GLU A 1 121 ? 11.560 -8.956 -19.670 1.00 98.38 121 GLU A N 1
ATOM 961 C CA . GLU A 1 121 ? 10.865 -10.249 -19.568 1.00 98.38 121 GLU A CA 1
ATOM 962 C C . GLU A 1 121 ? 11.355 -11.055 -18.357 1.00 98.38 121 GLU A C 1
ATOM 964 O O . GLU A 1 121 ? 10.555 -11.616 -17.619 1.00 98.38 121 GLU A O 1
ATOM 969 N N . TYR A 1 122 ? 12.657 -11.000 -18.060 1.00 98.38 122 TYR A N 1
ATOM 970 C CA . TYR A 1 122 ? 13.231 -11.637 -16.875 1.00 98.38 122 TYR A CA 1
ATOM 971 C C . TYR A 1 122 ? 12.627 -11.111 -15.562 1.00 98.38 122 TYR A C 1
ATOM 973 O O . TYR A 1 122 ? 12.280 -11.884 -14.667 1.00 98.38 122 TYR A O 1
ATOM 981 N N . ASP A 1 123 ? 12.471 -9.792 -15.425 1.00 98.56 123 ASP A N 1
ATOM 982 C CA . ASP A 1 123 ? 11.812 -9.209 -14.252 1.00 98.56 123 ASP A CA 1
ATOM 983 C C . ASP A 1 123 ? 10.321 -9.568 -14.199 1.00 98.56 123 ASP A C 1
ATOM 985 O O . ASP A 1 123 ? 9.794 -9.838 -13.115 1.00 98.56 123 ASP A O 1
ATOM 989 N N . PHE A 1 124 ? 9.648 -9.600 -15.353 1.00 98.69 124 PHE A N 1
ATOM 990 C CA . PHE A 1 124 ? 8.256 -10.029 -15.461 1.00 98.69 124 PHE A CA 1
ATOM 991 C C . PHE A 1 124 ? 8.079 -11.469 -14.959 1.00 98.69 124 PHE A C 1
ATOM 993 O O . PHE A 1 124 ? 7.268 -11.702 -14.057 1.00 98.69 124 PHE A O 1
ATOM 1000 N N . ASP A 1 125 ? 8.890 -12.408 -15.446 1.00 98.56 125 ASP A N 1
ATOM 1001 C CA . ASP A 1 125 ? 8.832 -13.823 -15.069 1.00 98.56 125 ASP A CA 1
ATOM 1002 C C . ASP A 1 125 ? 9.092 -14.036 -13.582 1.00 98.56 125 ASP A C 1
ATOM 1004 O O . ASP A 1 125 ? 8.423 -14.851 -12.938 1.00 98.56 125 ASP A O 1
ATOM 1008 N N . ARG A 1 126 ? 10.014 -13.267 -12.993 1.00 98.56 126 ARG A N 1
ATOM 1009 C CA . ARG A 1 126 ? 10.266 -13.307 -11.547 1.00 98.56 126 ARG A CA 1
ATOM 1010 C C . ARG A 1 126 ? 9.070 -12.815 -10.740 1.00 98.56 126 ARG A C 1
ATOM 1012 O O . ARG A 1 126 ? 8.767 -13.401 -9.702 1.00 98.56 126 ARG A O 1
ATOM 1019 N N . ILE A 1 127 ? 8.383 -11.763 -11.189 1.00 98.50 127 ILE A N 1
ATOM 1020 C CA . ILE A 1 127 ? 7.173 -11.273 -10.512 1.00 98.50 127 ILE A CA 1
ATOM 1021 C C . ILE A 1 127 ? 6.042 -12.300 -10.636 1.00 98.50 127 ILE A C 1
ATOM 1023 O O . ILE A 1 127 ? 5.397 -12.616 -9.635 1.00 98.50 127 ILE A O 1
ATOM 1027 N N . VAL A 1 128 ? 5.818 -12.851 -11.831 1.00 98.25 128 VAL A N 1
ATOM 1028 C CA . VAL A 1 128 ? 4.790 -13.877 -12.066 1.00 98.25 128 VAL A CA 1
ATOM 1029 C C . VAL A 1 128 ? 5.070 -15.136 -11.247 1.00 98.25 128 VAL A C 1
ATOM 1031 O O . VAL A 1 128 ? 4.166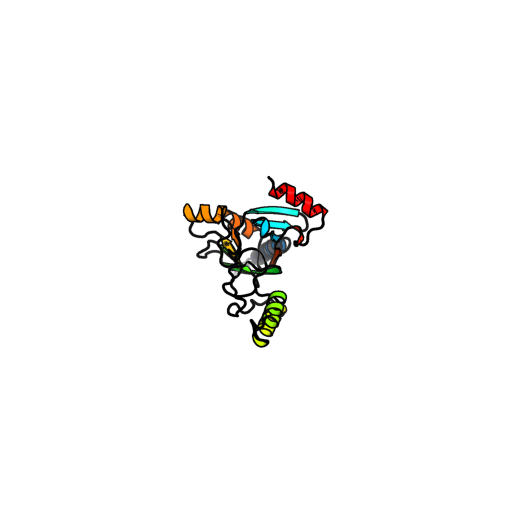 -15.642 -10.579 1.00 98.25 128 VAL A O 1
ATOM 1034 N N . SER A 1 129 ? 6.319 -15.602 -11.231 1.00 98.25 129 SER A N 1
ATOM 1035 C CA . SER A 1 129 ? 6.739 -16.766 -10.445 1.00 98.25 129 SER A CA 1
ATOM 1036 C C . SER A 1 129 ? 6.533 -16.532 -8.953 1.00 98.25 129 SER A C 1
ATOM 1038 O O . SER A 1 129 ? 5.906 -17.358 -8.294 1.00 98.25 129 SER A O 1
ATOM 1040 N N . ALA A 1 130 ? 6.949 -15.375 -8.428 1.00 97.44 130 ALA A N 1
ATOM 1041 C CA . ALA A 1 130 ? 6.727 -15.043 -7.024 1.00 97.44 130 ALA A CA 1
ATOM 1042 C C . ALA A 1 130 ? 5.231 -15.034 -6.664 1.00 97.44 130 ALA A C 1
ATOM 1044 O O . ALA A 1 130 ? 4.839 -15.570 -5.632 1.00 97.44 130 ALA A O 1
ATOM 1045 N N . GLN A 1 131 ? 4.364 -14.496 -7.530 1.00 94.38 131 GLN A N 1
ATOM 1046 C CA . GLN A 1 131 ? 2.913 -14.526 -7.299 1.00 94.38 131 GLN A CA 1
ATOM 1047 C C . GLN A 1 131 ? 2.348 -15.953 -7.327 1.00 94.38 131 GLN A C 1
ATOM 1049 O O . GLN A 1 131 ? 1.512 -16.287 -6.484 1.00 94.38 131 GLN A O 1
ATOM 1054 N N . LYS A 1 132 ? 2.822 -16.797 -8.254 1.00 94.25 132 LYS A N 1
ATOM 1055 C CA . LYS A 1 132 ? 2.424 -18.208 -8.375 1.00 94.25 132 LYS A CA 1
ATOM 1056 C C . LYS A 1 132 ? 2.810 -19.024 -7.139 1.00 94.25 132 LYS A C 1
ATOM 1058 O O . LYS A 1 132 ? 2.015 -19.844 -6.695 1.00 94.25 132 LYS A O 1
ATOM 1063 N N . TYR A 1 133 ? 3.997 -18.787 -6.586 1.00 94.88 133 TYR A N 1
ATOM 1064 C CA . TYR A 1 133 ? 4.523 -19.517 -5.426 1.00 94.88 133 TYR A CA 1
ATOM 1065 C C . TYR A 1 133 ? 4.286 -18.802 -4.086 1.00 94.88 133 TYR A C 1
ATOM 1067 O O . TYR A 1 133 ? 4.818 -19.216 -3.062 1.00 94.88 133 TYR A O 1
ATOM 1075 N N . HIS A 1 134 ? 3.458 -17.749 -4.074 1.00 90.69 134 HIS A N 1
ATOM 1076 C CA . HIS A 1 134 ? 3.143 -16.946 -2.884 1.00 90.69 134 HIS A CA 1
ATOM 1077 C C . HIS A 1 134 ? 4.371 -16.348 -2.173 1.00 90.69 134 HIS A C 1
ATOM 1079 O O . HIS A 1 134 ? 4.354 -16.098 -0.967 1.00 90.69 134 HIS A O 1
ATOM 1085 N N . GLU A 1 135 ? 5.421 -16.065 -2.934 1.00 95.19 135 GLU A N 1
ATOM 1086 C CA . GLU A 1 135 ? 6.632 -15.406 -2.464 1.00 95.19 135 GLU A CA 1
ATOM 1087 C C . GLU A 1 135 ? 6.508 -13.880 -2.554 1.00 95.19 135 GLU A C 1
ATOM 1089 O O . GLU A 1 135 ? 5.596 -13.318 -3.168 1.00 95.19 135 GLU A O 1
ATOM 1094 N N . ILE A 1 136 ? 7.459 -13.175 -1.937 1.00 96.88 136 ILE A N 1
ATOM 1095 C CA . ILE A 1 136 ? 7.567 -11.723 -2.078 1.00 96.88 136 ILE A CA 1
ATOM 1096 C C . ILE A 1 136 ? 8.183 -11.425 -3.455 1.00 96.88 136 ILE A C 1
ATOM 1098 O O . ILE A 1 136 ? 9.332 -11.807 -3.682 1.00 96.88 136 ILE A O 1
ATOM 1102 N N . PRO A 1 137 ? 7.488 -10.700 -4.352 1.00 98.00 137 PRO A N 1
ATOM 1103 C CA . PRO A 1 137 ? 8.040 -10.335 -5.655 1.00 98.00 137 PRO A CA 1
ATOM 1104 C C . PRO A 1 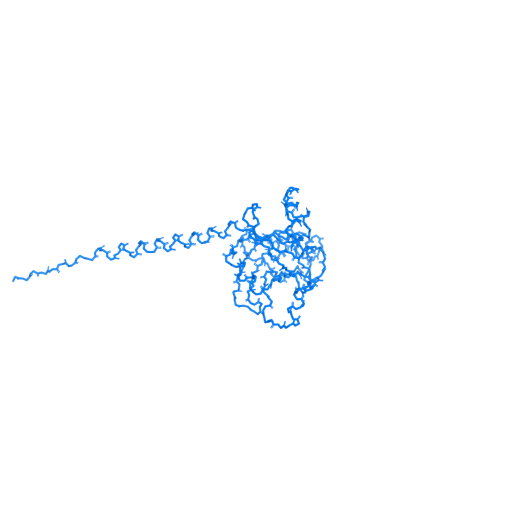137 ? 9.311 -9.487 -5.522 1.00 98.00 137 PRO A C 1
ATOM 1106 O O . PRO A 1 137 ? 9.493 -8.818 -4.498 1.00 98.00 137 PRO A O 1
ATOM 1109 N N . PRO A 1 138 ? 10.174 -9.428 -6.549 1.00 98.06 138 PRO A N 1
ATOM 1110 C CA . PRO A 1 138 ? 11.355 -8.569 -6.532 1.00 98.06 138 PRO A CA 1
ATOM 1111 C C . PRO A 1 138 ? 11.013 -7.118 -6.154 1.00 98.06 138 PRO A C 1
ATOM 1113 O O . PRO A 1 138 ? 10.141 -6.493 -6.749 1.00 98.06 138 PRO A O 1
ATOM 1116 N N . GLN A 1 139 ? 11.697 -6.576 -5.144 1.00 97.81 139 GLN A N 1
ATOM 1117 C CA . GLN A 1 139 ? 11.415 -5.240 -4.581 1.00 97.81 139 GLN A CA 1
ATOM 1118 C C . GLN A 1 139 ? 12.341 -4.142 -5.141 1.00 97.81 139 GLN A C 1
ATOM 1120 O O . GLN A 1 139 ? 12.289 -2.976 -4.731 1.00 97.81 139 GLN A O 1
ATOM 1125 N N . ASN A 1 140 ? 13.238 -4.522 -6.049 1.00 96.69 140 ASN A N 1
ATOM 1126 C CA . ASN A 1 140 ? 14.314 -3.700 -6.590 1.00 96.69 140 ASN A CA 1
ATOM 1127 C C . ASN A 1 140 ? 14.219 -3.481 -8.109 1.00 96.69 140 ASN A C 1
ATOM 1129 O O . ASN A 1 140 ? 15.151 -2.931 -8.682 1.00 96.69 140 ASN A O 1
ATOM 1133 N N . THR A 1 141 ? 13.103 -3.841 -8.748 1.00 97.19 141 THR A N 1
ATOM 1134 C CA . THR A 1 141 ? 12.878 -3.549 -10.174 1.00 97.19 141 THR A CA 1
ATOM 1135 C C . THR A 1 141 ? 12.545 -2.069 -10.393 1.00 97.19 141 THR A C 1
ATOM 1137 O O . THR A 1 141 ? 12.355 -1.296 -9.434 1.00 97.19 141 THR A O 1
ATOM 1140 N N . ALA A 1 142 ? 12.422 -1.683 -11.667 1.00 97.75 142 ALA A N 1
ATOM 1141 C CA . ALA A 1 142 ? 11.969 -0.358 -12.083 1.00 97.75 142 ALA A CA 1
ATOM 1142 C C . ALA A 1 142 ? 10.542 -0.027 -11.613 1.00 97.75 142 ALA A C 1
ATOM 1144 O O . ALA A 1 142 ? 10.231 1.144 -11.421 1.00 97.75 142 ALA A O 1
ATOM 1145 N N . LEU A 1 143 ? 9.693 -1.027 -11.340 1.00 97.88 143 LEU A N 1
ATOM 1146 C CA . LEU A 1 143 ? 8.347 -0.805 -10.785 1.00 97.88 143 LEU A CA 1
ATOM 1147 C C . LEU A 1 143 ? 8.375 -0.335 -9.327 1.00 97.88 143 LEU A C 1
ATOM 1149 O O . LEU A 1 143 ? 7.386 0.198 -8.815 1.00 97.88 143 LEU A O 1
ATOM 1153 N N . GLY A 1 144 ? 9.507 -0.512 -8.647 1.00 97.19 144 GLY A N 1
ATOM 1154 C CA . GLY A 1 144 ? 9.641 -0.230 -7.228 1.00 97.19 144 GLY A CA 1
ATOM 1155 C C . GLY A 1 144 ? 9.315 -1.438 -6.352 1.00 97.19 144 GLY A C 1
ATOM 1156 O O . GLY A 1 144 ? 9.355 -2.586 -6.779 1.00 97.19 144 GLY A O 1
ATOM 1157 N N . GLY A 1 145 ? 9.023 -1.159 -5.088 1.00 96.81 145 GLY A N 1
ATOM 1158 C CA . GLY A 1 145 ? 8.745 -2.158 -4.066 1.00 96.81 145 GLY A CA 1
ATOM 1159 C C . GLY A 1 145 ? 8.487 -1.476 -2.727 1.00 96.81 145 GLY A C 1
ATOM 1160 O O . GLY A 1 145 ? 8.371 -0.253 -2.660 1.00 96.81 145 GLY A O 1
ATOM 1161 N N . ALA A 1 146 ? 8.415 -2.271 -1.664 1.00 96.00 146 ALA A N 1
ATOM 1162 C CA . ALA A 1 146 ? 8.180 -1.840 -0.289 1.00 96.00 146 ALA A CA 1
ATOM 1163 C C . ALA A 1 146 ? 6.931 -0.953 -0.130 1.00 96.00 146 ALA A C 1
ATOM 1165 O O . ALA A 1 146 ? 6.900 -0.062 0.716 1.00 96.00 146 ALA A O 1
ATOM 1166 N N . ILE A 1 147 ? 5.891 -1.217 -0.925 1.00 98.50 147 ILE A N 1
ATOM 1167 C CA . ILE A 1 147 ? 4.573 -0.613 -0.735 1.00 98.50 147 ILE A CA 1
ATOM 1168 C C . ILE A 1 147 ? 3.884 -1.327 0.423 1.00 98.50 147 ILE A C 1
ATOM 1170 O O . ILE A 1 147 ? 3.906 -2.555 0.519 1.00 98.50 147 ILE A O 1
ATOM 1174 N N . GLY A 1 148 ? 3.294 -0.552 1.322 1.00 98.44 148 GLY A N 1
ATOM 1175 C CA . GLY A 1 148 ? 2.691 -1.072 2.536 1.00 98.44 148 GLY A CA 1
ATOM 1176 C C . GLY A 1 148 ? 1.688 -0.121 3.163 1.00 98.44 148 GLY A C 1
ATOM 1177 O O . GLY A 1 148 ? 1.473 0.990 2.675 1.00 98.44 148 GLY A O 1
ATOM 1178 N N . ILE A 1 149 ? 1.109 -0.572 4.271 1.00 98.81 149 ILE A N 1
ATOM 1179 C CA . ILE A 1 149 ? 0.293 0.234 5.179 1.00 98.81 149 ILE A CA 1
ATOM 1180 C C . ILE A 1 149 ? 1.115 0.475 6.445 1.00 98.81 149 ILE A C 1
ATOM 1182 O O . ILE A 1 149 ? 1.682 -0.475 6.990 1.00 98.81 149 ILE A O 1
ATOM 1186 N N . HIS A 1 150 ? 1.219 1.716 6.912 1.00 98.69 150 HIS A N 1
ATOM 1187 C CA . HIS A 1 150 ? 2.042 2.046 8.076 1.00 98.69 150 HIS A CA 1
ATOM 1188 C C . HIS A 1 150 ? 1.467 3.167 8.946 1.00 98.69 150 HIS A C 1
ATOM 1190 O O . HIS A 1 150 ? 0.555 3.875 8.529 1.00 98.69 150 HIS A O 1
ATOM 1196 N N . GLY A 1 151 ? 2.001 3.317 10.161 1.00 98.38 151 GLY A N 1
ATOM 1197 C CA . GLY A 1 151 ? 1.698 4.444 11.048 1.00 98.38 151 GLY A CA 1
ATOM 1198 C C . GLY A 1 151 ? 2.506 5.698 10.696 1.00 98.38 151 GLY A C 1
ATOM 1199 O O . GLY A 1 151 ? 3.368 5.682 9.816 1.00 98.38 151 GLY A O 1
ATOM 1200 N N . ILE A 1 152 ? 2.296 6.802 11.408 1.00 97.56 152 ILE A N 1
ATOM 1201 C CA . ILE A 1 152 ? 3.095 8.030 11.232 1.00 97.56 152 ILE A CA 1
ATOM 1202 C C . ILE A 1 152 ? 4.546 7.816 11.714 1.00 97.56 152 ILE A C 1
ATOM 1204 O O . ILE A 1 152 ? 5.478 8.440 11.195 1.00 97.56 152 ILE A O 1
ATOM 1208 N N . GLY A 1 153 ? 4.755 6.919 12.685 1.00 95.94 153 GLY A N 1
ATOM 1209 C CA . GLY A 1 153 ? 6.030 6.769 13.387 1.00 95.94 153 GLY A CA 1
ATOM 1210 C C . GLY A 1 153 ? 6.191 7.844 14.457 1.00 95.94 153 GLY A C 1
ATOM 1211 O O . GLY A 1 153 ? 5.240 8.132 15.178 1.00 95.94 153 GLY A O 1
ATOM 1212 N N . ALA A 1 154 ? 7.375 8.453 14.562 1.00 94.44 154 ALA A N 1
ATOM 1213 C CA . ALA A 1 154 ? 7.595 9.572 15.480 1.00 94.44 154 ALA A CA 1
ATOM 1214 C C . ALA A 1 154 ? 6.701 10.767 15.102 1.00 94.44 154 ALA A C 1
ATOM 1216 O O . ALA A 1 154 ? 6.895 11.378 14.040 1.00 94.44 154 ALA A O 1
ATOM 1217 N N . VAL A 1 155 ? 5.732 11.077 15.968 1.00 93.00 155 VAL A N 1
ATOM 1218 C CA . VAL A 1 155 ? 4.734 12.135 15.772 1.00 93.00 155 VAL A CA 1
ATOM 1219 C C . VAL A 1 155 ? 5.273 13.469 16.286 1.00 93.00 155 VAL A C 1
ATOM 1221 O O . VAL A 1 155 ? 5.807 13.563 17.384 1.00 93.00 155 VAL A O 1
ATOM 1224 N N . THR A 1 156 ? 5.103 14.512 15.479 1.00 95.25 156 THR A N 1
ATOM 1225 C CA . THR A 1 156 ? 5.290 15.918 15.861 1.00 95.25 156 THR A CA 1
ATOM 1226 C C . THR A 1 156 ? 4.040 16.696 15.445 1.00 95.25 156 THR A C 1
ATOM 1228 O O . THR A 1 156 ? 3.340 16.225 14.541 1.00 95.25 156 THR A O 1
ATOM 1231 N N . PRO A 1 157 ? 3.763 17.890 16.006 1.00 94.81 157 PRO A N 1
ATOM 1232 C CA . PRO A 1 157 ? 2.608 18.695 15.593 1.00 94.81 157 PRO A CA 1
ATOM 1233 C C . PRO A 1 157 ? 2.545 18.913 14.073 1.00 94.81 157 PRO A C 1
ATOM 1235 O O . PRO A 1 157 ? 1.507 18.706 13.453 1.00 94.81 157 PRO A O 1
ATOM 1238 N N . ARG A 1 158 ? 3.694 19.199 13.443 1.00 94.88 158 ARG A N 1
ATOM 1239 C CA . ARG A 1 158 ? 3.806 19.349 11.983 1.00 94.88 158 ARG A CA 1
ATOM 1240 C C . ARG A 1 158 ? 3.468 18.064 11.224 1.00 94.88 158 ARG A C 1
ATOM 1242 O O . ARG A 1 158 ? 2.764 18.112 10.224 1.00 94.88 158 ARG A O 1
ATOM 1249 N N . LYS A 1 159 ? 3.982 16.907 11.655 1.00 93.62 159 LYS A N 1
ATOM 1250 C CA . LYS A 1 159 ? 3.672 15.625 10.994 1.00 93.62 159 LYS A CA 1
ATOM 1251 C C . LYS A 1 159 ? 2.208 15.236 11.160 1.00 93.62 159 LYS A C 1
ATOM 1253 O O . LYS A 1 159 ? 1.638 14.654 10.241 1.00 93.62 159 LYS A O 1
ATOM 1258 N N . TRP A 1 160 ? 1.624 15.548 12.315 1.00 94.25 160 TRP A N 1
ATOM 1259 C CA . TRP A 1 160 ? 0.209 15.327 12.568 1.00 94.25 160 TRP A CA 1
ATOM 1260 C C . TRP A 1 160 ? -0.646 16.139 11.597 1.00 94.25 160 TRP A C 1
ATOM 1262 O O . TRP A 1 160 ? -1.466 15.560 10.891 1.00 94.25 160 TRP A O 1
ATOM 1272 N N . ASP A 1 161 ? -0.376 17.440 11.479 1.00 94.69 161 ASP A N 1
ATOM 1273 C CA . ASP A 1 161 ? -1.059 18.319 10.527 1.00 94.69 161 ASP A CA 1
ATOM 1274 C C . ASP A 1 161 ? -0.915 17.833 9.073 1.00 94.69 161 ASP A C 1
ATOM 1276 O O . ASP A 1 161 ? -1.911 17.657 8.370 1.00 94.69 161 ASP A O 1
ATOM 1280 N N . ILE A 1 162 ? 0.306 17.485 8.646 1.00 94.00 162 ILE A N 1
ATOM 1281 C CA . ILE A 1 162 ? 0.551 16.923 7.307 1.00 94.00 162 ILE A CA 1
ATOM 1282 C C . ILE A 1 162 ? -0.272 15.650 7.087 1.00 94.00 162 ILE A C 1
ATOM 1284 O O . ILE A 1 162 ? -0.893 15.498 6.039 1.00 94.00 162 ILE A O 1
ATOM 1288 N N . HIS A 1 163 ? -0.306 14.731 8.054 1.00 96.44 163 HIS A N 1
ATOM 1289 C CA . HIS A 1 163 ? -1.093 13.506 7.927 1.00 96.44 163 HIS A CA 1
ATOM 1290 C C . HIS A 1 163 ? -2.599 13.795 7.841 1.00 96.44 163 HIS A C 1
ATOM 1292 O O . HIS A 1 163 ? -3.308 13.173 7.044 1.00 96.44 163 HIS A O 1
ATOM 1298 N N . GLN A 1 164 ? -3.085 14.784 8.594 1.00 93.00 164 GLN A N 1
ATOM 1299 C CA . GLN A 1 164 ? -4.473 15.216 8.507 1.00 93.00 164 GLN A CA 1
ATOM 1300 C C . GLN A 1 164 ? -4.768 15.894 7.167 1.00 93.00 164 GLN A C 1
ATOM 1302 O O . GLN A 1 164 ? -5.824 15.677 6.596 1.00 93.00 164 GLN A O 1
ATOM 1307 N N . ASN A 1 165 ? -3.856 16.622 6.547 1.00 93.88 165 ASN A N 1
ATOM 1308 C CA . ASN A 1 165 ? -4.271 17.483 5.436 1.00 93.88 165 ASN A CA 1
ATOM 1309 C C . ASN A 1 165 ? -3.757 17.031 4.070 1.00 93.88 165 ASN A C 1
ATOM 1311 O O . ASN A 1 165 ? -4.417 17.282 3.065 1.00 93.88 165 ASN A O 1
ATOM 1315 N N . VAL A 1 166 ? -2.705 16.215 4.017 1.00 94.88 166 VAL A N 1
ATOM 1316 C CA . VAL A 1 166 ? -1.945 15.974 2.785 1.00 94.88 166 VAL A CA 1
ATOM 1317 C C . VAL A 1 166 ? -1.711 14.481 2.524 1.00 94.88 166 VAL A C 1
ATOM 1319 O O . VAL A 1 166 ? -1.451 13.699 3.435 1.00 94.88 166 VAL A O 1
ATOM 1322 N N . ASN A 1 167 ? -1.752 14.084 1.250 1.00 97.25 167 ASN A N 1
ATOM 1323 C CA . ASN A 1 167 ? -1.196 12.809 0.790 1.00 97.25 167 ASN A CA 1
ATOM 1324 C C . ASN A 1 167 ? 0.321 12.960 0.656 1.00 97.25 167 ASN A C 1
ATOM 1326 O O . ASN A 1 167 ? 0.789 13.655 -0.241 1.00 97.25 167 ASN A O 1
ATOM 1330 N N . TRP A 1 168 ? 1.086 12.373 1.576 1.00 96.81 168 TRP A N 1
ATOM 1331 C CA . TRP A 1 168 ? 2.512 12.685 1.738 1.00 96.81 168 TRP A CA 1
ATOM 1332 C C . TRP A 1 168 ? 3.455 11.512 1.471 1.00 96.81 168 TRP A C 1
ATOM 1334 O O . TRP A 1 168 ? 4.667 11.715 1.395 1.00 96.81 168 TRP A O 1
ATOM 1344 N N . THR A 1 169 ? 2.941 10.286 1.353 1.00 97.81 169 THR A N 1
ATOM 1345 C CA . THR A 1 169 ? 3.813 9.111 1.263 1.00 97.81 169 THR A CA 1
ATOM 1346 C C . THR A 1 169 ? 4.494 9.025 -0.110 1.00 97.81 169 THR A C 1
ATOM 1348 O O . THR A 1 169 ? 4.140 9.716 -1.066 1.00 97.81 169 THR A O 1
ATOM 1351 N N . GLU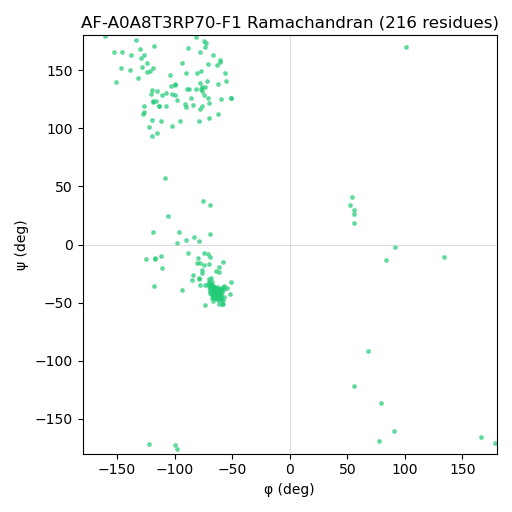 A 1 170 ? 5.463 8.119 -0.229 1.00 97.31 170 GLU A N 1
ATOM 1352 C CA . GLU A 1 170 ? 6.119 7.768 -1.499 1.00 97.31 170 GLU A CA 1
ATOM 1353 C C . GLU A 1 170 ? 5.328 6.732 -2.326 1.00 97.31 170 GLU A C 1
ATOM 1355 O O . GLU A 1 170 ? 5.834 6.203 -3.317 1.00 97.31 170 GLU A O 1
ATOM 1360 N N . GLY A 1 171 ? 4.115 6.379 -1.890 1.00 97.62 171 GLY A N 1
ATOM 1361 C CA . GLY A 1 171 ? 3.276 5.340 -2.497 1.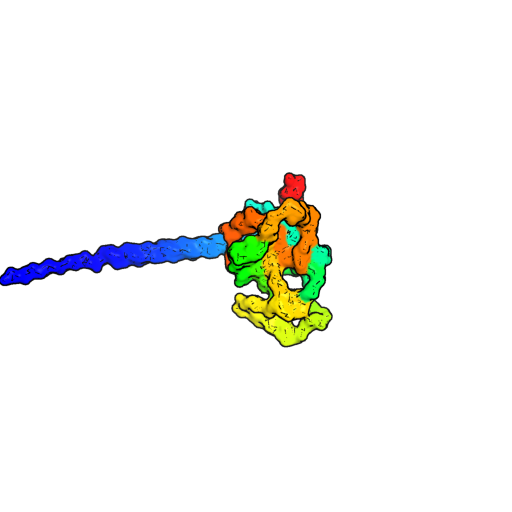00 97.62 171 GLY A CA 1
ATOM 1362 C C . GLY A 1 171 ? 2.656 4.367 -1.490 1.00 97.62 171 GLY A C 1
ATOM 1363 O O . GLY A 1 171 ? 1.754 3.610 -1.840 1.00 97.62 171 GLY A O 1
ATOM 1364 N N . CYS A 1 172 ? 3.084 4.403 -0.228 1.00 98.56 172 CYS A N 1
ATOM 1365 C CA . CYS A 1 172 ? 2.436 3.666 0.858 1.00 98.56 172 CYS A CA 1
ATOM 1366 C C . CYS A 1 172 ? 1.083 4.278 1.259 1.00 98.56 172 CYS A C 1
ATOM 1368 O O . CYS A 1 172 ? 0.713 5.369 0.824 1.00 98.56 172 CYS A O 1
ATOM 1370 N N . ILE A 1 173 ? 0.368 3.586 2.139 1.00 98.75 173 ILE A N 1
ATOM 1371 C CA . ILE A 1 173 ? -0.816 4.100 2.821 1.00 98.75 173 ILE A CA 1
ATOM 1372 C C . ILE A 1 173 ? -0.442 4.363 4.275 1.00 98.75 173 ILE A C 1
ATOM 1374 O O . ILE A 1 173 ? -0.045 3.446 4.991 1.00 98.75 173 ILE A O 1
ATOM 1378 N N . ALA A 1 174 ? -0.557 5.608 4.715 1.00 98.56 174 ALA A N 1
ATOM 1379 C CA . ALA A 1 174 ? -0.311 5.987 6.096 1.00 98.56 174 ALA A CA 1
ATOM 1380 C C . ALA A 1 174 ? -1.630 6.119 6.865 1.00 98.56 174 ALA A C 1
ATOM 1382 O O . ALA A 1 174 ? -2.583 6.720 6.366 1.00 98.56 174 ALA A O 1
ATOM 1383 N N . LEU A 1 175 ? -1.639 5.609 8.093 1.00 98.56 175 LEU A N 1
ATOM 1384 C CA . LEU A 1 175 ? -2.649 5.800 9.136 1.00 98.56 175 LEU A CA 1
ATOM 1385 C C . LEU A 1 175 ? -1.997 6.488 10.345 1.00 98.56 175 LEU A C 1
ATOM 1387 O O . LEU A 1 175 ? -0.766 6.580 10.409 1.00 98.56 175 LEU A O 1
ATOM 1391 N N . THR A 1 176 ? -2.783 6.914 11.337 1.00 98.25 176 THR A N 1
ATOM 1392 C CA . THR A 1 176 ? -2.202 7.232 12.653 1.00 98.25 176 THR A CA 1
ATOM 1393 C C . THR A 1 176 ? -1.661 5.963 13.321 1.00 98.25 176 THR A C 1
ATOM 1395 O O . THR A 1 176 ? -2.005 4.840 12.935 1.00 98.25 176 THR A O 1
ATOM 1398 N N . ASN A 1 177 ? -0.804 6.126 14.331 1.00 98.12 177 ASN A N 1
ATOM 1399 C CA . ASN A 1 177 ? -0.242 4.990 15.065 1.00 98.12 177 ASN A CA 1
ATOM 1400 C C . ASN A 1 177 ? -1.353 4.184 15.768 1.00 98.12 177 ASN A C 1
ATOM 1402 O O . ASN A 1 177 ? -1.405 2.962 15.654 1.00 98.12 177 ASN A O 1
ATOM 1406 N N . GLU A 1 178 ? -2.319 4.867 16.379 1.00 97.69 178 GLU A N 1
ATOM 1407 C CA . GLU A 1 178 ? -3.457 4.251 17.074 1.00 97.69 178 GLU A CA 1
ATOM 1408 C C . GLU A 1 178 ? -4.391 3.512 16.102 1.00 97.69 178 GLU A C 1
ATOM 1410 O O . GLU A 1 178 ? -4.927 2.437 16.402 1.00 97.69 178 GLU A O 1
ATOM 1415 N N . GLN A 1 179 ? -4.594 4.084 14.911 1.00 98.19 179 GLN A N 1
ATOM 1416 C CA . GLN A 1 179 ? -5.404 3.472 13.864 1.00 98.19 179 GLN A CA 1
ATOM 1417 C C . GLN A 1 179 ? -4.754 2.195 13.334 1.00 98.19 179 GLN A C 1
ATOM 1419 O O . GLN A 1 179 ? -5.450 1.187 13.198 1.00 98.19 179 GLN A O 1
ATOM 1424 N N . ILE A 1 180 ? -3.441 2.199 13.064 1.00 98.19 180 ILE A N 1
ATOM 1425 C CA . ILE A 1 180 ? -2.769 0.982 12.597 1.00 98.19 180 ILE A CA 1
ATOM 1426 C C . ILE A 1 180 ? -2.679 -0.084 13.694 1.00 98.19 180 ILE A C 1
ATOM 1428 O O . ILE A 1 180 ? -2.851 -1.263 13.390 1.00 98.19 180 ILE A O 1
ATOM 1432 N N . ASP A 1 181 ? -2.527 0.299 14.962 1.00 97.38 181 ASP A N 1
ATOM 1433 C CA . ASP A 1 181 ? -2.607 -0.647 16.084 1.00 97.38 181 ASP A CA 1
ATOM 1434 C C . ASP A 1 181 ? -3.992 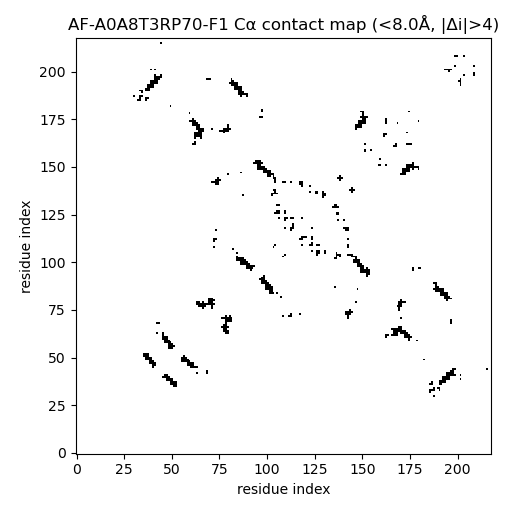-1.286 16.183 1.00 97.38 181 ASP A C 1
ATOM 1436 O O . ASP A 1 181 ? -4.125 -2.489 16.413 1.00 97.38 181 ASP A O 1
ATOM 1440 N N . THR A 1 182 ? -5.040 -0.499 15.936 1.00 96.56 182 THR A N 1
ATOM 1441 C CA . THR A 1 182 ? -6.407 -1.015 15.838 1.00 96.56 182 THR A CA 1
ATOM 1442 C C . THR A 1 182 ? -6.584 -1.950 14.652 1.00 96.56 182 THR A C 1
ATOM 1444 O O . THR A 1 182 ? -7.177 -3.018 14.806 1.00 96.56 182 THR A O 1
ATOM 1447 N N . LEU A 1 183 ? -6.061 -1.579 13.484 1.00 96.19 183 LEU A N 1
ATOM 1448 C CA . LEU A 1 183 ? -6.145 -2.377 12.265 1.00 96.19 183 LEU A CA 1
ATOM 1449 C C . LEU A 1 183 ? -5.470 -3.747 12.434 1.00 96.19 183 LEU A C 1
ATOM 1451 O O . LEU A 1 183 ? -6.025 -4.767 12.029 1.00 96.19 183 LEU A O 1
ATOM 1455 N N . ARG A 1 184 ? -4.298 -3.786 13.076 1.00 94.50 184 ARG A N 1
ATOM 1456 C CA . ARG A 1 184 ? -3.504 -5.009 13.274 1.00 94.50 184 ARG A CA 1
ATOM 1457 C C . ARG A 1 184 ? -4.181 -6.100 14.090 1.00 94.50 184 ARG A C 1
ATOM 1459 O O . ARG A 1 184 ? -3.768 -7.247 13.979 1.00 94.50 184 ARG A O 1
ATOM 1466 N N . ARG A 1 185 ? -5.205 -5.771 14.878 1.00 93.88 185 ARG A N 1
ATOM 1467 C CA . ARG A 1 185 ? -5.998 -6.773 15.608 1.00 93.88 185 ARG A CA 1
ATOM 1468 C C . ARG A 1 185 ? -6.864 -7.646 14.692 1.00 93.88 185 ARG A C 1
ATOM 1470 O O . ARG A 1 185 ? -7.440 -8.611 15.167 1.00 93.88 185 ARG A O 1
ATOM 1477 N N . TYR A 1 186 ? -6.978 -7.286 13.412 1.00 94.69 186 TYR A N 1
ATOM 1478 C CA . TYR A 1 186 ? -7.827 -7.966 12.429 1.00 94.69 186 TYR A CA 1
ATOM 1479 C C . TYR A 1 186 ? -7.063 -8.432 11.185 1.00 94.69 186 TYR A C 1
ATOM 1481 O O . TYR A 1 186 ? -7.614 -9.152 10.358 1.00 94.69 186 TYR A O 1
ATOM 1489 N N . VAL A 1 187 ? -5.823 -7.972 11.005 1.00 93.31 187 VAL A N 1
ATOM 1490 C CA . VAL A 1 187 ? -5.060 -8.122 9.761 1.00 93.31 187 VAL A CA 1
ATOM 1491 C C . VAL A 1 187 ? -3.824 -8.975 10.015 1.00 93.31 187 VAL A C 1
ATOM 1493 O O . VAL A 1 187 ? -2.976 -8.623 10.836 1.00 93.31 187 VAL A O 1
ATOM 1496 N N . GLY A 1 188 ? -3.701 -10.066 9.261 1.00 93.88 188 GLY A N 1
ATOM 1497 C CA . GLY A 1 188 ? -2.581 -11.002 9.299 1.00 93.88 188 GLY A CA 1
ATOM 1498 C C . GLY A 1 188 ? -1.882 -11.149 7.946 1.00 93.88 188 GLY A C 1
ATOM 1499 O O . GLY A 1 188 ? -2.156 -10.423 6.989 1.00 93.88 188 GLY A O 1
ATOM 1500 N N . LEU A 1 189 ? -0.957 -12.109 7.861 1.00 94.88 189 LEU A N 1
ATOM 1501 C CA . LEU A 1 189 ? -0.372 -12.512 6.581 1.00 94.88 189 LEU A CA 1
ATOM 1502 C C . LEU A 1 189 ? -1.463 -13.085 5.668 1.00 94.88 189 LEU A C 1
ATOM 1504 O O . LEU A 1 189 ? -2.338 -13.824 6.107 1.00 94.88 189 LEU A O 1
ATOM 1508 N N . GLY A 1 190 ? -1.421 -12.730 4.388 1.00 94.44 190 GLY A N 1
ATOM 1509 C CA . GLY A 1 190 ? -2.398 -13.160 3.391 1.00 94.44 190 GLY A CA 1
ATOM 1510 C C . GLY A 1 190 ? -3.680 -12.324 3.338 1.00 94.44 190 GLY A C 1
ATOM 1511 O O . GLY A 1 190 ? -4.387 -12.422 2.326 1.00 94.44 190 GLY A O 1
ATOM 1512 N N . THR A 1 191 ? -3.955 -11.469 4.338 1.00 96.19 191 THR A N 1
ATOM 1513 C CA . THR A 1 191 ? -5.116 -10.563 4.337 1.00 96.19 191 THR A CA 1
ATOM 1514 C C . THR A 1 191 ? -5.163 -9.773 3.034 1.00 96.19 191 THR A C 1
ATOM 1516 O O . THR A 1 191 ? -4.180 -9.145 2.625 1.00 96.19 191 THR A O 1
ATOM 1519 N N . LYS A 1 192 ? -6.316 -9.838 2.366 1.00 96.56 192 LYS A N 1
ATOM 1520 C CA . LYS A 1 192 ? -6.548 -9.209 1.068 1.00 96.56 192 LYS A CA 1
ATOM 1521 C C . LYS A 1 192 ? -6.676 -7.699 1.230 1.00 96.56 192 LYS A C 1
ATOM 1523 O O . LYS A 1 192 ? -7.385 -7.215 2.109 1.00 96.56 192 LYS A O 1
ATOM 1528 N N . VAL A 1 193 ? -6.019 -6.969 0.338 1.00 97.81 193 VAL A N 1
ATOM 1529 C CA . VAL A 1 193 ? -6.035 -5.509 0.278 1.00 97.81 193 VAL A CA 1
ATOM 1530 C C . VAL A 1 193 ? -6.418 -5.093 -1.133 1.00 97.81 193 VAL A C 1
ATOM 1532 O O . VAL A 1 193 ? -5.678 -5.330 -2.085 1.00 97.81 193 VAL A O 1
ATOM 1535 N N . VAL A 1 194 ? -7.594 -4.497 -1.284 1.00 97.62 194 VAL A N 1
ATOM 1536 C CA . VAL A 1 194 ? -8.055 -3.907 -2.541 1.00 97.62 194 VAL A CA 1
ATOM 1537 C C . VAL A 1 194 ? -7.778 -2.415 -2.485 1.00 97.62 194 VAL A C 1
ATOM 1539 O O . VAL A 1 194 ? -8.229 -1.743 -1.563 1.00 97.62 194 VAL A O 1
ATOM 1542 N N . ILE A 1 195 ? -7.053 -1.892 -3.467 1.00 98.06 195 ILE A N 1
ATOM 1543 C CA . ILE A 1 195 ? -6.801 -0.460 -3.609 1.00 98.06 195 ILE A CA 1
ATOM 1544 C C . ILE A 1 195 ? -7.499 0.011 -4.878 1.00 98.06 195 ILE A C 1
ATOM 1546 O O . ILE A 1 195 ? -7.194 -0.475 -5.966 1.00 98.06 195 ILE A O 1
ATOM 1550 N N . ALA A 1 196 ? -8.437 0.936 -4.723 1.00 96.56 196 ALA A N 1
ATOM 1551 C CA . ALA A 1 196 ? -9.219 1.538 -5.790 1.00 96.56 196 ALA A CA 1
ATOM 1552 C C . ALA A 1 196 ? -8.964 3.049 -5.847 1.00 96.56 196 ALA A C 1
ATOM 1554 O O . ALA A 1 196 ? -8.654 3.681 -4.832 1.00 96.56 196 ALA A O 1
ATOM 1555 N N . GLU A 1 197 ? -9.107 3.637 -7.034 1.00 95.19 197 GLU A N 1
ATOM 1556 C CA . GLU A 1 197 ? -8.988 5.088 -7.184 1.00 95.19 197 GLU A CA 1
ATOM 1557 C C . GLU A 1 197 ? -10.222 5.785 -6.605 1.00 95.19 197 GLU A C 1
ATOM 1559 O O . GLU A 1 197 ? -10.102 6.645 -5.739 1.00 95.19 197 GLU A O 1
ATOM 1564 N N . THR A 1 198 ? -11.407 5.347 -7.029 1.00 92.62 198 THR A N 1
ATOM 1565 C CA . THR A 1 198 ? -12.711 5.900 -6.638 1.00 92.62 198 THR A CA 1
ATOM 1566 C C . THR A 1 198 ? -13.643 4.817 -6.101 1.00 92.62 198 THR A C 1
ATOM 1568 O O . THR A 1 198 ? -13.450 3.629 -6.380 1.00 92.62 198 THR A O 1
ATOM 1571 N N . LEU A 1 199 ? -14.710 5.229 -5.405 1.00 84.12 199 LEU A N 1
ATOM 1572 C CA . LEU A 1 199 ? -15.805 4.343 -4.981 1.00 84.12 199 LEU A CA 1
ATOM 1573 C C . LEU A 1 199 ? -16.430 3.560 -6.148 1.00 84.12 199 LEU A C 1
ATOM 1575 O O . LEU A 1 199 ? -16.781 2.399 -5.982 1.00 84.12 199 LEU A O 1
ATOM 1579 N N . ALA A 1 200 ? -16.552 4.177 -7.327 1.00 77.81 200 ALA A N 1
ATOM 1580 C CA . ALA A 1 200 ? -17.113 3.525 -8.511 1.00 77.81 200 ALA A CA 1
ATOM 1581 C C . ALA A 1 200 ? -16.180 2.445 -9.085 1.00 77.81 200 ALA A C 1
ATOM 1583 O O . ALA A 1 200 ? -16.645 1.433 -9.597 1.00 77.81 200 ALA A O 1
ATOM 1584 N N . SER A 1 201 ? -14.861 2.649 -8.987 1.00 78.12 201 SER A N 1
ATOM 1585 C CA . SER A 1 201 ? -13.858 1.658 -9.406 1.00 78.12 201 SER A CA 1
ATOM 1586 C C . SER A 1 201 ? -13.626 0.545 -8.377 1.00 78.12 201 SER A C 1
ATOM 1588 O O . SER A 1 201 ? -12.958 -0.450 -8.665 1.00 78.12 201 SER A O 1
ATOM 1590 N N . SER A 1 202 ? -14.148 0.710 -7.161 1.00 74.12 202 SER A N 1
ATOM 1591 C CA . SER A 1 202 ? -14.084 -0.298 -6.112 1.00 74.12 202 SER A CA 1
ATOM 1592 C C . SER A 1 202 ? -15.179 -1.349 -6.358 1.00 74.12 202 SER A C 1
ATOM 1594 O O . SER A 1 202 ? -16.219 -1.040 -6.933 1.00 74.12 202 SER A O 1
ATOM 1596 N N . ARG A 1 203 ? -14.949 -2.626 -6.003 1.00 63.91 203 ARG A N 1
ATOM 1597 C CA . ARG A 1 203 ? -15.821 -3.776 -6.368 1.00 63.91 203 ARG A CA 1
ATOM 1598 C C . ARG A 1 203 ? -17.202 -3.783 -5.669 1.00 63.91 203 ARG A C 1
ATOM 1600 O O . ARG A 1 203 ? -17.710 -4.850 -5.3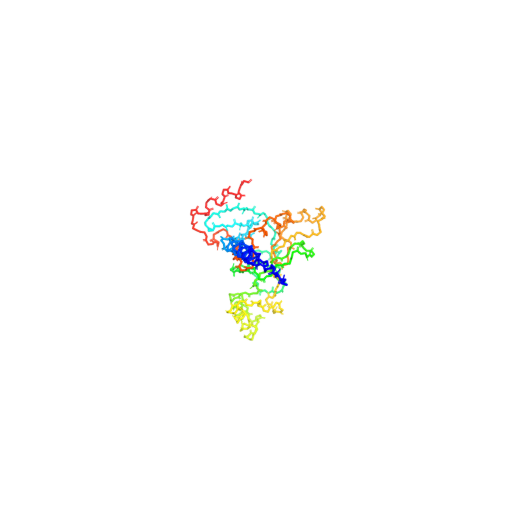28 1.00 63.91 203 ARG A O 1
ATOM 1607 N N . SER A 1 204 ? -17.809 -2.630 -5.407 1.00 52.75 204 SER A N 1
ATOM 1608 C CA . SER A 1 204 ? -19.122 -2.515 -4.767 1.00 52.75 204 SER A CA 1
ATOM 1609 C C . SER A 1 204 ? -20.274 -2.519 -5.771 1.00 52.75 204 SER A C 1
ATOM 1611 O O . SER A 1 204 ? -20.279 -1.776 -6.747 1.00 52.75 204 SER A O 1
ATOM 1613 N N . SER A 1 205 ? -21.303 -3.308 -5.458 1.00 48.16 205 SER A N 1
ATOM 1614 C CA . SER A 1 205 ? -22.644 -3.177 -6.039 1.00 48.16 205 SER A CA 1
ATOM 1615 C C . SER A 1 205 ? -23.207 -1.754 -5.813 1.00 48.16 205 SER A C 1
ATOM 1617 O O . SER A 1 205 ? -22.928 -1.169 -4.758 1.00 48.16 205 SER A O 1
ATOM 1619 N N . PRO A 1 206 ? -24.025 -1.192 -6.731 1.00 50.00 206 PRO A N 1
ATOM 1620 C CA . PRO A 1 206 ? -24.599 0.157 -6.612 1.00 50.00 206 PRO A CA 1
ATOM 1621 C C . PRO A 1 206 ? -25.304 0.455 -5.275 1.00 50.00 206 PRO A C 1
ATOM 1623 O O . PRO A 1 206 ? -25.236 1.580 -4.777 1.00 50.00 206 PRO A O 1
ATOM 1626 N N . SER A 1 207 ? -25.919 -0.550 -4.637 1.00 50.50 207 SER A N 1
ATOM 1627 C CA . SER A 1 207 ? -26.567 -0.403 -3.322 1.00 50.50 207 SER A CA 1
ATOM 1628 C C . SER A 1 207 ? -25.569 -0.190 -2.174 1.00 50.50 207 SER 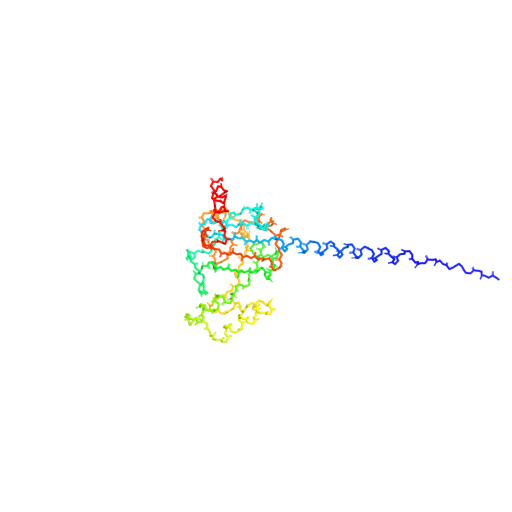A C 1
ATOM 1630 O O . SER A 1 207 ? -25.845 0.546 -1.225 1.00 50.50 207 SER A O 1
ATOM 1632 N N . GLN A 1 208 ? -24.370 -0.768 -2.274 1.00 54.03 208 GLN A N 1
ATOM 1633 C CA . GLN A 1 208 ? -23.299 -0.611 -1.285 1.00 54.03 208 GLN A CA 1
ATOM 1634 C C . GLN A 1 208 ? -22.573 0.730 -1.438 1.00 54.03 208 GLN A C 1
ATOM 1636 O O . GLN A 1 208 ? -22.109 1.293 -0.444 1.00 54.03 208 GLN A O 1
ATOM 1641 N N . ALA A 1 209 ? -22.515 1.278 -2.656 1.00 53.81 209 ALA A N 1
ATOM 1642 C CA . ALA A 1 209 ? -21.958 2.605 -2.902 1.00 53.81 209 ALA A CA 1
ATOM 1643 C C . ALA A 1 209 ? -22.766 3.699 -2.173 1.00 53.81 209 ALA A C 1
ATOM 1645 O O . ALA A 1 209 ? -22.179 4.548 -1.505 1.00 53.81 209 ALA A O 1
ATOM 1646 N N . GLN A 1 210 ? -24.103 3.636 -2.193 1.00 52.00 210 GLN A N 1
ATOM 1647 C CA . GLN A 1 210 ? -24.957 4.625 -1.511 1.00 52.00 210 GLN A CA 1
ATOM 1648 C C . GLN A 1 210 ? -24.836 4.584 0.023 1.00 52.00 210 GLN A C 1
ATOM 1650 O O . GLN A 1 210 ? -24.780 5.636 0.665 1.00 52.00 210 GLN A O 1
ATOM 1655 N N . ALA A 1 211 ? -24.737 3.392 0.623 1.00 56.50 211 ALA A N 1
ATOM 1656 C CA . ALA A 1 211 ? -24.506 3.246 2.063 1.00 56.50 211 ALA A CA 1
ATOM 1657 C C . ALA A 1 211 ? -23.132 3.803 2.489 1.00 56.50 211 ALA A C 1
ATOM 1659 O O . ALA A 1 211 ? -23.016 4.439 3.536 1.00 56.50 211 ALA A O 1
ATOM 1660 N N . ARG A 1 212 ? -22.102 3.637 1.648 1.00 62.28 212 ARG A N 1
ATOM 1661 C CA . ARG A 1 212 ? -20.745 4.165 1.875 1.00 62.28 212 ARG A CA 1
ATOM 1662 C C . ARG A 1 212 ? -20.666 5.682 1.787 1.00 62.28 212 ARG A C 1
ATOM 1664 O O . ARG A 1 212 ? -20.041 6.294 2.646 1.00 62.28 212 ARG A O 1
ATOM 1671 N N . VAL A 1 213 ? -21.348 6.294 0.817 1.00 57.84 213 VAL A N 1
ATOM 1672 C CA . VAL A 1 213 ? -21.413 7.763 0.681 1.00 57.84 213 VAL A CA 1
ATOM 1673 C C . VAL A 1 213 ? -21.968 8.414 1.954 1.00 57.84 213 VAL A C 1
ATOM 1675 O O . VAL A 1 213 ? -21.493 9.471 2.358 1.00 57.84 213 VAL A O 1
ATOM 1678 N N . ARG A 1 214 ? -22.932 7.776 2.634 1.00 61.75 214 ARG A N 1
ATOM 1679 C CA . ARG A 1 214 ? -23.466 8.269 3.918 1.00 61.75 214 ARG A CA 1
ATOM 1680 C C . ARG A 1 214 ? -22.482 8.146 5.086 1.00 61.75 214 ARG A C 1
ATOM 1682 O O . ARG A 1 214 ? -22.560 8.959 5.998 1.00 61.75 214 ARG A O 1
ATOM 1689 N N . ILE A 1 215 ? -21.588 7.157 5.065 1.00 61.22 215 ILE A N 1
ATOM 1690 C CA . ILE A 1 215 ? -20.576 6.942 6.112 1.00 61.22 215 ILE A CA 1
ATOM 1691 C C . ILE A 1 215 ? -19.403 7.919 5.954 1.00 61.22 215 ILE A C 1
ATOM 1693 O O . ILE A 1 215 ? -18.869 8.373 6.952 1.00 61.22 215 ILE A O 1
ATOM 1697 N N . VAL A 1 216 ? -19.024 8.268 4.720 1.00 54.66 216 VAL A N 1
ATOM 1698 C CA . VAL A 1 216 ? -17.925 9.219 4.444 1.00 54.66 216 VAL A CA 1
ATOM 1699 C C . VAL A 1 216 ? -18.338 10.680 4.686 1.00 54.66 216 VAL A C 1
ATOM 1701 O O . VAL A 1 216 ? -17.488 11.523 4.945 1.00 54.66 216 VAL A O 1
ATOM 1704 N N . LYS A 1 217 ? -19.639 10.995 4.610 1.00 52.53 217 LYS A N 1
ATOM 1705 C CA . LYS A 1 217 ? -20.189 12.351 4.810 1.00 52.53 217 LYS A CA 1
ATOM 1706 C C . LYS A 1 217 ? -20.577 12.686 6.263 1.00 52.53 217 LYS A C 1
ATOM 1708 O O . LYS A 1 217 ? -21.167 13.742 6.483 1.00 52.53 217 LYS A O 1
ATOM 1713 N N . ARG A 1 218 ? -20.317 11.796 7.220 1.00 47.59 218 ARG A N 1
ATOM 1714 C CA . ARG A 1 218 ? -20.501 12.032 8.662 1.00 47.59 218 ARG A CA 1
ATOM 1715 C C . ARG A 1 218 ? -19.142 12.135 9.331 1.00 47.59 218 ARG A C 1
ATOM 1717 O O . ARG A 1 218 ? -19.044 12.947 10.270 1.00 47.59 218 ARG A O 1
#

Secondary structure (DSSP, 8-state):
--PPP-----HHHHHHHHHHHHHHHHHHHHHHHHHTEEEEEETTTTEEEEEETTEEEEEEE-B-BTT-SS---STTS-PPP-EEEEEEEEEEEETTEEEEEE--S-HHHHHHHHHTTSS-HHHHHHHHHHHHTTPPPPSSBTTB---EEE---S--HHHHHHHHH---BSSSEE--HHHHHHHHTT--TT-EEEEESSTTTSS--HHHHHHHHHHHT-

Solvent-accessible surface area (backbone atoms only — not comparable to full-atom values): 11709 Å² total; per-residue (Å²): 140,84,87,80,86,83,82,85,83,68,70,68,63,57,53,57,53,51,52,52,52,52,54,49,52,50,55,50,50,57,57,53,59,17,67,53,28,36,37,43,33,25,58,76,77,32,34,36,34,39,23,48,81,92,44,77,78,47,80,39,69,38,18,38,15,51,45,51,85,59,66,47,68,38,56,84,54,17,22,31,61,59,48,77,41,26,29,72,45,79,38,75,83,43,84,28,35,35,39,37,29,35,38,41,46,41,61,69,52,34,51,54,22,41,77,67,67,57,39,51,70,69,56,34,51,47,24,44,49,17,60,75,72,73,46,79,22,64,52,80,50,52,62,22,41,86,31,29,43,26,16,65,31,83,79,44,76,69,57,49,52,44,52,75,74,38,48,72,36,76,20,28,39,34,30,50,52,69,55,41,59,59,48,53,78,46,54,44,79,64,21,40,35,38,31,22,55,38,75,85,71,30,100,60,56,77,73,55,49,58,60,46,54,59,63,75,74,108

Sequence (218 aa):
MIQRQIGSSTRTICLALIIAAAAIQEVWAVNAGHYDYELEIIKSERILLLKRGAKIEKVFRMASGRGGPGDKHYRGDHRTPVGTYRVVKIKPNSRFHTFLQLNYPNVKDAFYGLRGRMISEYDFDRIVSAQKYHEIPPQNTALGGAIGIHGIGAVTPRKWDIHQNVNWTEGCIALTNEQIDTLRRYVGLGTKVVIAETLASSRSSPSQAQARVRIVKR

Nearest PDB structures (foldseek):
  4lpq-assembly1_A  TM=7.378E-01  e=7.664E-07  Xylanimonas cellulosilytica DSM 15894
  4xvo-assembly3_C  TM=7.189E-01  e=1.143E-05  Mycolicibacterium smegmatis MC2 155
  5uwv-assembly5_C  TM=7.464E-01  e=6.236E-05  Mycobacteroides abscessus ATCC 19977
  8aho-assembly1_A  TM=6.429E-01  e=5.165E-05  Mycobacterium tuberculosis
  7kgm-assembly1_A  TM=4.080E-01  e=2.542E-03  Citrobacter rodentium ICC168

Mean predicted aligned error: 9.38 Å

pLDDT: mean 86.27, std 18.13, range [40.34, 98.81]

Foldseek 3Di:
DDDDDDDDPPVPVVVVVVVVVVVVVVVVVQVVQLQQWAWEAAQQLQWIFIDRVLDTPDIFRKAFFQLDFDAQQFQQSRAAHAFKWWFADWDCPDLQNIWGFTLPPALVNLVSCVVVVQFDPVLNVQRDVCVVVVHRRDQPGRSHGRATEGALRDDDPVSVVCGVPHRHGSHHMYGHSVVVVVVVSNHDGGHMYGYHHHLVRTPDDPVSSVVVVVVSVD